Protein AF-0000000076747092 (afdb_homodimer)

Radius of gyration: 21.8 Å; Cα contacts (8 Å, |Δi|>4): 466; chains: 2; bounding box: 57×65×43 Å

Nearest PDB structures (foldseek):
  6o6n-assembly1_A  TM=6.616E-01  e=1.807E-05  Mycobacterium tuberculosis
  6yj2-assembly1_A  TM=6.297E-01  e=6.024E-05  Mycobacterium tuberculosis H37Rv
  5n1i-assembly1_B  TM=6.221E-01  e=1.830E-04  Mycobacterium tuberculosis H37Rv
  3ppb-assembly1_B  TM=6.333E-01  e=2.307E-04  Shewanella loihica PV-4
  4mo7-assembly1_A-2  TM=6.944E-01  e=1.404E-03  Pseudomonas fluorescens A506

InterPro domains:
  IPR001647 DNA-binding HTH domain, TetR-type [PF00440] (8-53)
  IPR001647 DNA-binding HTH domain, TetR-type [PR00455] (8-21)
  IPR001647 DNA-binding HTH domain, TetR-type [PR00455] (29-52)
  IPR001647 DNA-binding HTH domain, TetR-type [PS50977] (2-62)
  IPR009057 Homedomain-like superfamily [SSF46689] (3-74)
  IPR036271 Tetracyclin repressor-like, C-terminal domain superfamily [SSF48498] (82-170)

pLDDT: mean 95.03, std 7.33, range [47.81, 98.88]

Organism: NCBI:txid190893

Foldseek 3Di:
DDPLLVLLLVLQLVCCLVPNLVVDDPVNSCVRSVDDPVVNCVNPVDSVRSLVSNLVLLLVLVLVQLLVLQPPQDAALSLLLSNLVSVLCQQVQNSPSNGHQQFDSLVRNLVVPPDCPDPSNVSSVVSLVSVLVSSVVSHDPQQPCLSVLSSVLSNVLRVCVSVPDDSVVSSVVSSVVSVVSVVVSVVVVVD/DDPLLVLLLVLQLVCCLVPNLVVDDPVNSCVRSVDDPVVNCVNPVDSVRSLVSNLVLLLVLVLVQLLVLQPPQDAALSLLLSNLVSVLCQQVQNSPSNGHQQFDSLVRNLVVPPDCPDPSNVSSVVSLVSVLVSSVVSHDPQQPCLSVLSSVLSNVLRVCVSVPDDSVVSSVVSSVVSVVSVVVSVVVVVD

Solvent-accessible surface area (backbone atoms only — not comparable to full-atom values): 20401 Å² total; per-residue (Å²): 130,56,72,65,57,52,47,48,37,53,45,39,39,56,48,32,60,44,41,16,58,69,68,52,50,70,66,54,44,29,66,75,55,69,50,54,68,68,57,52,49,71,75,28,90,40,70,66,53,47,50,50,48,29,50,51,52,53,45,52,46,48,52,55,50,50,52,59,57,50,58,85,54,84,42,50,72,50,34,50,47,34,52,38,50,46,48,41,32,31,65,71,49,65,31,72,88,70,45,73,61,74,51,59,65,48,60,34,51,36,40,46,46,63,47,73,81,37,72,63,30,44,49,37,32,46,48,55,51,49,53,49,51,57,52,47,72,56,43,66,87,78,44,84,62,48,63,60,49,49,49,28,36,51,47,3,42,50,53,44,37,60,53,68,44,55,50,68,62,45,38,51,44,50,46,54,44,51,50,30,42,50,53,55,46,52,52,57,70,75,96,129,58,72,64,57,51,47,47,38,55,45,40,39,56,47,31,61,46,41,17,58,68,65,52,50,72,66,54,44,29,65,74,56,69,51,56,68,67,57,50,51,70,75,28,89,41,70,66,52,47,51,50,50,28,50,50,53,52,45,52,44,50,53,54,52,50,52,59,56,50,58,84,54,85,43,50,69,51,34,50,49,34,52,38,50,46,48,43,32,31,66,71,51,66,30,71,88,70,44,72,62,74,51,60,64,48,63,33,51,37,40,45,44,63,48,73,82,37,71,64,28,44,49,37,33,47,47,55,52,51,53,47,51,56,53,48,73,57,41,68,88,80,44,83,61,47,62,61,50,49,50,29,35,51,48,3,42,50,52,44,36,61,53,68,44,55,50,69,61,45,39,50,44,49,44,54,46,51,50,29,44,51,53,53,46,52,51,58,69,74,97

Secondary structure (DSSP, 8-state):
--HHHHHHHHHHHHHHHHH-TTT--HHHHHHHHT--HHHHHHH-SSHHHHHHHHHHHHHHHHHHHHHHHHTT--SHHHHHHHHHHHHHHHHTT--GGG-S--S-HHHHHHHH---TTSHHHHHHHHHHHHHHHHHHHTS-SSSTTHHHHHHHHHHHHHHHHHTT--HHHHHHHHHHHHHHHHHHHHHHHH-/--HHHHHHHHHHHHHHHHH-TTT--HHHHHHHHT--HHHHHHH-SSHHHHHHHHHHHHHHHHHHHHHHHHTT--SHHHHHHHHHHHHHHHHTT--GGG-S--S-HHHHHHHH---TTSHHHHHHHHHHHHHHHHHHHTS-SSSTTHHHHHHHHHHHHHHHHHTT--HHHHHHHHHHHHHHHHHHHHHHHH-

Sequence (382 aa):
MSQKRQHLIDTALALFYRHGIHAIGINEVIASSGVAKRTLYTHFDSKEALVLATLAQRHEAFIDWLRQCLSGSTNDTETVERVFDALHRWFTGGAAPLGPFRGCFFIHTAGEFGDPNSAIAQYCQYHKQAVRALIGESLSETHPGLLEALSVLMEGAVVSVSMGESSEQVTQRCVTTLQAVIAATTDQATSMSQKRQHLIDTALALFYRHGIHAIGINEVIASSGVAKRTLYTHFDSKEALVLATLAQRHEAFIDWLRQCLSGSTNDTETVERVFDALHRWFTGGAAPLGPFRGCFFIHTAGEFGDPNSAIAQYCQYHKQAVRALIGESLSETHPGLLEALSVLMEGAVVSVSMGESSEQVTQRCVTTLQAVIAATTDQATS

Structure (mmCIF, N/CA/C/O backbone):
data_AF-0000000076747092-model_v1
#
loop_
_entity.id
_entity.type
_entity.pdbx_description
1 polymer 'Transcriptional regulator'
#
loop_
_atom_site.group_PDB
_atom_site.id
_atom_site.type_symbol
_atom_site.label_atom_id
_atom_site.label_alt_id
_atom_site.label_comp_id
_atom_site.label_asym_id
_atom_site.label_entity_id
_atom_site.label_seq_id
_atom_site.pdbx_PDB_ins_code
_atom_site.Cartn_x
_atom_site.Cartn_y
_atom_site.Cartn_z
_atom_site.occupancy
_atom_site.B_iso_or_equiv
_atom_site.auth_seq_id
_atom_site.auth_comp_id
_atom_site.auth_asym_id
_atom_site.auth_atom_id
_atom_site.pdbx_PDB_model_num
ATOM 1 N N . MET A 1 1 ? -29.031 -12.328 -7.316 1 66.44 1 MET A N 1
ATOM 2 C CA . MET A 1 1 ? -27.844 -13.172 -7.41 1 66.44 1 MET A CA 1
ATOM 3 C C . MET A 1 1 ? -28.109 -14.562 -6.84 1 66.44 1 MET A C 1
ATOM 5 O O . MET A 1 1 ? -28.812 -14.695 -5.836 1 66.44 1 MET A O 1
ATOM 9 N N . SER A 1 2 ? -27.797 -15.586 -7.598 1 85.38 2 SER A N 1
ATOM 10 C CA . SER A 1 2 ? -28.062 -16.922 -7.055 1 85.38 2 SER A CA 1
ATOM 11 C C . SER A 1 2 ? -27.234 -17.188 -5.805 1 85.38 2 SER A C 1
ATOM 13 O O . SER A 1 2 ? -26.203 -16.547 -5.594 1 85.38 2 SER A O 1
ATOM 15 N N . GLN A 1 3 ? -27.75 -17.938 -4.883 1 93.12 3 GLN A N 1
ATOM 16 C CA . GLN A 1 3 ? -27.094 -18.312 -3.637 1 93.12 3 GLN A CA 1
ATOM 17 C C . GLN A 1 3 ? -25.719 -18.922 -3.9 1 93.12 3 GLN A C 1
ATOM 19 O O . GLN A 1 3 ? -24.766 -18.672 -3.16 1 93.12 3 GLN A O 1
ATOM 24 N N . LYS A 1 4 ? -25.594 -19.641 -4.969 1 94.69 4 LYS A N 1
ATOM 25 C CA . LYS A 1 4 ? -24.328 -20.281 -5.328 1 94.69 4 LYS A CA 1
ATOM 26 C C . LYS A 1 4 ? -23.297 -19.25 -5.797 1 94.69 4 LYS A C 1
ATOM 28 O O . LYS A 1 4 ? -22.109 -19.359 -5.477 1 94.69 4 LYS A O 1
ATOM 33 N N . ARG A 1 5 ? -23.797 -18.344 -6.617 1 97 5 ARG A N 1
ATOM 34 C CA . ARG A 1 5 ? -22.922 -17.281 -7.09 1 97 5 ARG A CA 1
ATOM 35 C C . ARG A 1 5 ? -22.312 -16.516 -5.922 1 97 5 ARG A C 1
ATOM 37 O O . ARG A 1 5 ? -21.094 -16.281 -5.891 1 97 5 ARG A O 1
ATOM 44 N N . GLN A 1 6 ? -23.172 -16.172 -4.969 1 97.75 6 GLN A N 1
ATOM 45 C CA . GLN A 1 6 ? -22.703 -15.43 -3.803 1 97.75 6 GLN A CA 1
ATOM 46 C C . GLN A 1 6 ? -21.734 -16.25 -2.969 1 97.75 6 GLN A C 1
ATOM 48 O O . GLN A 1 6 ? -20.719 -15.734 -2.482 1 97.75 6 GLN A O 1
ATOM 53 N N . HIS A 1 7 ? -22 -17.484 -2.824 1 97.81 7 HIS A N 1
ATOM 54 C CA . HIS A 1 7 ? -21.125 -18.375 -2.062 1 97.81 7 HIS A CA 1
ATOM 55 C C . HIS A 1 7 ? -19.75 -18.484 -2.697 1 97.81 7 HIS A C 1
ATOM 57 O O . HIS A 1 7 ? -18.734 -18.484 -1.991 1 97.81 7 HIS A O 1
ATOM 63 N N . LEU A 1 8 ? -19.719 -18.531 -4.008 1 98 8 LEU A N 1
ATOM 64 C CA . LEU A 1 8 ? -18.453 -18.562 -4.738 1 98 8 LEU A CA 1
ATOM 65 C C . LEU A 1 8 ? -17.672 -17.281 -4.496 1 98 8 LEU A C 1
ATOM 67 O O . LEU A 1 8 ? -16.469 -17.328 -4.246 1 98 8 LEU A O 1
ATOM 71 N N . ILE A 1 9 ? -18.359 -16.188 -4.512 1 98.44 9 ILE A N 1
ATOM 72 C CA . ILE A 1 9 ? -17.703 -14.898 -4.312 1 98.44 9 ILE A CA 1
ATOM 73 C C . ILE A 1 9 ? -17.156 -14.812 -2.887 1 98.44 9 ILE A C 1
ATOM 75 O O . ILE A 1 9 ? -16.016 -14.406 -2.676 1 98.44 9 ILE A O 1
ATOM 79 N N . ASP A 1 10 ? -17.938 -15.266 -1.903 1 98.25 10 ASP A N 1
ATOM 80 C CA . ASP A 1 10 ? -17.531 -15.242 -0.504 1 98.25 10 ASP A CA 1
ATOM 81 C C . ASP A 1 10 ? -16.281 -16.094 -0.294 1 98.25 10 ASP A C 1
ATOM 83 O O . ASP A 1 10 ? -15.32 -15.656 0.356 1 98.25 10 ASP A O 1
ATOM 87 N N . THR A 1 11 ? -16.297 -17.25 -0.844 1 98.38 11 THR A N 1
ATOM 88 C CA . THR A 1 11 ? -15.195 -18.188 -0.7 1 98.38 11 THR A CA 1
ATOM 89 C C . THR A 1 11 ? -13.93 -17.656 -1.369 1 98.38 11 THR A C 1
ATOM 91 O O . THR A 1 11 ? -12.852 -17.672 -0.776 1 98.38 11 THR A O 1
ATOM 94 N N . ALA A 1 12 ? -14.125 -17.172 -2.582 1 98.5 12 ALA A N 1
ATOM 95 C CA . ALA A 1 12 ? -12.992 -16.641 -3.334 1 98.5 12 ALA A CA 1
ATOM 96 C C . ALA A 1 12 ? -12.367 -15.453 -2.613 1 98.5 12 ALA A C 1
ATOM 98 O O . ALA A 1 12 ? -11.141 -15.359 -2.5 1 98.5 12 ALA A O 1
ATOM 99 N N . LEU A 1 13 ? -13.211 -14.555 -2.129 1 98.25 13 LEU A N 1
ATOM 100 C CA . LEU A 1 13 ? -12.711 -13.367 -1.435 1 98.25 13 LEU A CA 1
ATOM 101 C C . LEU A 1 13 ? -11.891 -13.766 -0.211 1 98.25 13 LEU A C 1
ATOM 103 O O . LEU A 1 13 ? -10.797 -13.234 0.01 1 98.25 13 LEU A O 1
ATOM 107 N N . ALA A 1 14 ? -12.391 -14.703 0.532 1 97.25 14 ALA A N 1
ATOM 108 C CA . ALA A 1 14 ? -11.672 -15.156 1.719 1 97.25 14 ALA A CA 1
ATOM 109 C C . ALA A 1 14 ? -10.305 -15.734 1.346 1 97.25 14 ALA A C 1
ATOM 111 O O . ALA A 1 14 ? -9.297 -15.422 1.989 1 97.25 14 ALA A O 1
ATOM 112 N N . LEU A 1 15 ? -10.258 -16.516 0.286 1 96.94 15 LEU A N 1
ATOM 113 C CA . LEU A 1 15 ? -9.016 -17.141 -0.16 1 96.94 15 LEU A CA 1
ATOM 114 C C . LEU A 1 15 ? -8.055 -16.109 -0.736 1 96.94 15 LEU A C 1
ATOM 116 O O . LEU A 1 15 ? -6.883 -16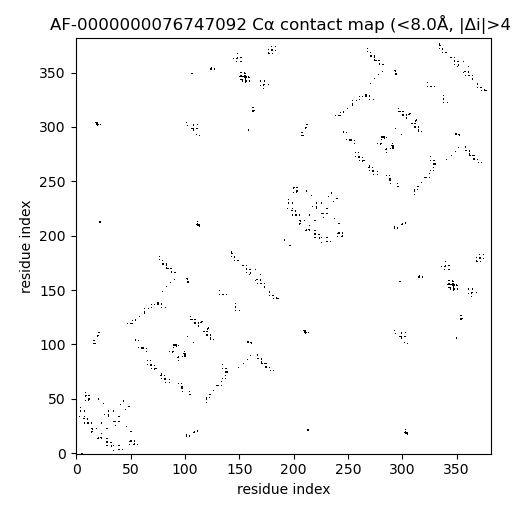.078 -0.358 1 96.94 15 LEU A O 1
ATOM 120 N N . PHE A 1 16 ? -8.586 -15.266 -1.649 1 96.88 16 PHE A N 1
ATOM 121 C CA . PHE A 1 16 ? -7.766 -14.25 -2.297 1 96.88 16 PHE A CA 1
ATOM 122 C C . PHE A 1 16 ? -7.195 -13.273 -1.27 1 96.88 16 PHE A C 1
ATOM 124 O O . PHE A 1 16 ? -6.031 -12.875 -1.363 1 96.88 16 PHE A O 1
ATOM 131 N N . TYR A 1 17 ? -7.984 -12.93 -0.298 1 95.56 17 TYR A N 1
ATOM 132 C CA . TYR A 1 17 ? -7.578 -11.953 0.711 1 95.56 17 TYR A CA 1
ATOM 133 C C . TYR A 1 17 ? -6.488 -12.531 1.612 1 95.56 17 TYR A C 1
ATOM 135 O O . TYR A 1 17 ? -5.574 -11.812 2.025 1 95.56 17 TYR A O 1
ATOM 143 N N . ARG A 1 18 ? -6.5 -13.766 1.836 1 93.38 18 ARG A N 1
ATOM 144 C CA . ARG A 1 18 ? -5.574 -14.406 2.762 1 93.38 18 ARG A CA 1
ATOM 145 C C . ARG A 1 18 ? -4.277 -14.797 2.057 1 93.38 18 ARG A C 1
ATOM 147 O O . ARG A 1 18 ? -3.189 -14.648 2.619 1 93.38 18 ARG A O 1
ATOM 154 N N . HIS A 1 19 ? -4.391 -15.188 0.746 1 92.88 19 HIS A N 1
ATOM 155 C CA . HIS A 1 19 ? -3.24 -15.859 0.15 1 92.88 19 HIS A CA 1
ATOM 156 C C . HIS A 1 19 ? -2.727 -15.094 -1.067 1 92.88 19 HIS A C 1
ATOM 158 O O . HIS A 1 19 ? -1.638 -15.383 -1.569 1 92.88 19 HIS A O 1
ATOM 164 N N . GLY A 1 20 ? -3.5 -14.094 -1.496 1 93.31 20 GLY A N 1
ATOM 165 C CA . GLY A 1 20 ? -3.193 -13.477 -2.777 1 93.31 20 GLY A CA 1
ATOM 166 C C . GLY A 1 20 ? -3.926 -14.125 -3.939 1 93.31 20 GLY A C 1
ATOM 167 O O . GLY A 1 20 ? -4.207 -15.32 -3.912 1 93.31 20 GLY A O 1
ATOM 168 N N . ILE A 1 21 ? -4.148 -13.438 -4.938 1 95.25 21 ILE A N 1
ATOM 169 C CA . ILE A 1 21 ? -4.992 -13.867 -6.047 1 95.25 21 ILE A CA 1
ATOM 170 C C . ILE A 1 21 ? -4.262 -14.914 -6.879 1 95.25 21 ILE A C 1
ATOM 172 O O . ILE A 1 21 ? -4.82 -15.969 -7.199 1 95.25 21 ILE A O 1
ATOM 176 N N . HIS A 1 22 ? -3.033 -14.688 -7.223 1 93.94 22 HIS A N 1
ATOM 177 C CA . HIS A 1 22 ? -2.307 -15.594 -8.102 1 93.94 22 HIS A CA 1
ATOM 178 C C . HIS A 1 22 ? -1.977 -16.906 -7.398 1 93.94 22 HIS A C 1
ATOM 180 O O . HIS A 1 22 ? -1.816 -17.938 -8.047 1 93.94 22 HIS A O 1
ATOM 186 N N . ALA A 1 23 ? -1.944 -16.891 -6.102 1 93.62 23 ALA A N 1
ATOM 187 C CA . ALA A 1 23 ? -1.626 -18.094 -5.336 1 93.62 23 ALA A CA 1
ATOM 188 C C . ALA A 1 23 ? -2.801 -19.062 -5.332 1 93.62 23 ALA A C 1
ATOM 190 O O . ALA A 1 23 ? -2.639 -20.25 -5 1 93.62 23 ALA A O 1
ATOM 191 N N . ILE A 1 24 ? -3.969 -18.562 -5.633 1 95.88 24 ILE A N 1
ATOM 192 C CA . ILE A 1 24 ? -5.184 -19.359 -5.555 1 95.88 24 ILE A CA 1
ATOM 193 C C . ILE A 1 24 ? -5.691 -19.672 -6.965 1 95.88 24 ILE A C 1
ATOM 195 O O . ILE A 1 24 ? -5.988 -18.75 -7.734 1 95.88 24 ILE A O 1
ATOM 199 N N . GLY A 1 25 ? -5.766 -20.938 -7.297 1 95.12 25 GLY A N 1
ATOM 200 C CA . GLY A 1 25 ? -6.363 -21.359 -8.555 1 95.12 25 GLY A CA 1
ATOM 201 C C . GLY A 1 25 ? -7.855 -21.594 -8.453 1 95.12 25 GLY A C 1
ATOM 202 O O . GLY A 1 25 ? -8.398 -21.719 -7.355 1 95.12 25 GLY A O 1
ATOM 203 N N . ILE A 1 26 ? -8.438 -21.703 -9.602 1 95.94 26 ILE A N 1
ATOM 204 C CA . ILE A 1 26 ? -9.875 -21.922 -9.656 1 95.94 26 ILE A CA 1
ATOM 205 C C . ILE A 1 26 ? -10.227 -23.234 -8.984 1 95.94 26 ILE A C 1
ATOM 207 O O . ILE A 1 26 ? -11.273 -23.359 -8.352 1 95.94 26 ILE A O 1
ATOM 211 N N . ASN A 1 27 ? -9.375 -24.234 -9.117 1 96.56 27 ASN A N 1
ATOM 212 C CA . ASN A 1 27 ? -9.617 -25.531 -8.508 1 96.56 27 ASN A CA 1
ATOM 213 C C . ASN A 1 27 ? -9.664 -25.438 -6.984 1 96.56 27 ASN A C 1
ATOM 215 O O . ASN A 1 27 ? -10.438 -26.156 -6.336 1 96.56 27 ASN A O 1
ATOM 219 N N . GLU A 1 28 ? -8.875 -24.625 -6.445 1 97.5 28 GLU A N 1
ATOM 220 C CA . GLU A 1 28 ? -8.891 -24.422 -5 1 97.5 28 GLU A CA 1
ATOM 221 C C . GLU A 1 28 ? -10.195 -23.766 -4.547 1 97.5 28 GLU A C 1
ATOM 223 O O . GLU A 1 28 ? -10.734 -24.094 -3.492 1 97.5 28 GLU A O 1
ATOM 228 N N . VAL A 1 29 ? -10.695 -22.812 -5.32 1 98.06 29 VAL A N 1
ATOM 229 C CA . VAL A 1 29 ? -11.977 -22.172 -5.016 1 98.06 29 VAL A CA 1
ATOM 230 C C . VAL A 1 29 ? -13.094 -23.203 -5.059 1 98.06 29 VAL A C 1
ATOM 232 O O . VAL A 1 29 ? -13.961 -23.234 -4.18 1 98.06 29 VAL A O 1
ATOM 235 N N . ILE A 1 30 ? -12.992 -24.047 -6.023 1 97.56 30 ILE A N 1
ATOM 236 C CA . ILE A 1 30 ? -13.984 -25.094 -6.199 1 97.56 30 ILE A CA 1
ATOM 237 C C . ILE A 1 30 ? -13.945 -26.047 -5 1 97.56 30 ILE A C 1
ATOM 239 O O . ILE A 1 30 ? -14.984 -26.312 -4.395 1 97.56 30 ILE A O 1
ATOM 243 N N . ALA A 1 31 ? -12.805 -26.438 -4.656 1 98.12 31 ALA A N 1
ATOM 244 C CA . ALA A 1 31 ? -12.625 -27.375 -3.545 1 98.12 31 ALA A CA 1
ATOM 245 C C . ALA A 1 31 ? -13.125 -26.766 -2.236 1 98.12 31 ALA A C 1
ATOM 247 O O . ALA A 1 31 ? -13.812 -27.438 -1.458 1 98.12 31 ALA A O 1
ATOM 248 N N . SER A 1 32 ? -12.859 -25.562 -2.023 1 98.06 32 SER A N 1
ATOM 249 C CA . SER A 1 32 ? -13.203 -24.891 -0.774 1 98.06 32 SER A CA 1
ATOM 250 C C . SER A 1 32 ? -14.695 -24.578 -0.708 1 98.06 32 SER A C 1
ATOM 252 O O . SER A 1 32 ? -15.289 -24.594 0.37 1 98.06 32 SER A O 1
ATOM 254 N N . SER A 1 33 ? -15.25 -24.25 -1.836 1 97.62 33 SER A N 1
ATOM 255 C CA . SER A 1 33 ? -16.656 -23.859 -1.87 1 97.62 33 SER A CA 1
ATOM 256 C C . SER A 1 33 ? -17.578 -25.078 -1.915 1 97.62 33 SER A C 1
ATOM 258 O O . SER A 1 33 ? -18.734 -25 -1.528 1 97.62 33 SER A O 1
ATOM 260 N N . GLY A 1 34 ? -17.047 -26.125 -2.52 1 97.44 34 GLY A N 1
ATOM 261 C CA . GLY A 1 34 ? -17.875 -27.297 -2.732 1 97.44 34 GLY A CA 1
ATOM 262 C C . GLY A 1 34 ? -18.812 -27.172 -3.918 1 97.44 34 GLY A C 1
ATOM 263 O O . GLY A 1 34 ? -19.688 -28.016 -4.125 1 97.44 34 GLY A O 1
ATOM 264 N N . VAL A 1 35 ? -18.719 -26.125 -4.633 1 96.25 35 VAL A N 1
ATOM 265 C CA . VAL A 1 35 ? -19.547 -25.875 -5.809 1 96.25 35 VAL A CA 1
ATOM 266 C C . VAL A 1 35 ? -18.922 -26.562 -7.023 1 96.25 35 VAL A C 1
ATOM 268 O O . VAL A 1 35 ? -17.703 -26.531 -7.211 1 96.25 35 VAL A O 1
ATOM 271 N N . ALA A 1 36 ? -19.766 -27.125 -7.848 1 96.06 36 ALA A N 1
ATOM 272 C CA . ALA A 1 36 ? -19.281 -27.844 -9.031 1 96.06 36 ALA A CA 1
ATOM 273 C C . ALA A 1 36 ? -18.594 -26.891 -10.008 1 96.06 36 ALA A C 1
ATOM 275 O O . ALA A 1 36 ? -19.016 -25.734 -10.148 1 96.06 36 ALA A O 1
ATOM 276 N N . LYS A 1 37 ? -17.578 -27.438 -10.703 1 95.75 37 LYS A N 1
ATOM 277 C CA . LYS A 1 37 ? -16.812 -26.672 -11.672 1 95.75 37 LYS A CA 1
ATOM 278 C C . LYS A 1 37 ? -17.719 -26.062 -12.742 1 95.75 37 LYS A C 1
ATOM 280 O O . LYS A 1 37 ? -17.594 -24.891 -13.086 1 95.75 37 LYS A O 1
ATOM 285 N N . ARG A 1 38 ? -18.641 -26.812 -13.203 1 95.62 38 ARG A N 1
ATOM 286 C CA . ARG A 1 38 ? -19.578 -26.359 -14.227 1 95.62 38 ARG A CA 1
ATOM 287 C C . ARG A 1 38 ? -20.375 -25.156 -13.734 1 95.62 38 ARG A C 1
ATOM 289 O O . ARG A 1 38 ? -20.594 -24.188 -14.484 1 95.62 38 ARG A O 1
ATOM 296 N N . THR A 1 39 ? -20.766 -25.266 -12.547 1 95.69 39 THR A N 1
ATOM 297 C CA . THR A 1 39 ? -21.547 -24.188 -11.945 1 95.69 39 THR A CA 1
ATOM 298 C C . THR A 1 39 ? -20.719 -22.906 -11.852 1 95.69 39 THR A C 1
ATOM 300 O O . THR A 1 39 ? -21.219 -21.828 -12.141 1 95.69 39 THR A O 1
ATOM 303 N N . LEU A 1 40 ? -19.438 -23 -11.414 1 96.69 40 LEU A N 1
ATOM 304 C CA . LEU A 1 40 ? -18.562 -21.828 -11.359 1 96.69 40 LEU A CA 1
ATOM 305 C C . LEU A 1 40 ? -18.484 -21.141 -12.719 1 96.69 40 LEU A C 1
ATOM 307 O O . LEU A 1 40 ? -18.656 -19.922 -12.82 1 96.69 40 LEU A O 1
ATOM 311 N N . TYR A 1 41 ? -18.422 -21.938 -13.773 1 96.12 41 TYR A N 1
ATOM 312 C CA . TYR A 1 41 ? -18.203 -21.375 -15.094 1 96.12 41 TYR A CA 1
ATOM 313 C C . TYR A 1 41 ? -19.516 -20.922 -15.719 1 96.12 41 TYR A C 1
ATOM 315 O O . TYR A 1 41 ? -19.531 -20.219 -16.734 1 96.12 41 TYR A O 1
ATOM 323 N N . THR A 1 42 ? -20.594 -21.391 -15.133 1 96.62 42 THR A N 1
ATOM 324 C CA . THR A 1 42 ? -21.891 -20.812 -15.5 1 96.62 42 THR A CA 1
ATOM 325 C C . THR A 1 42 ? -21.984 -19.359 -15.031 1 96.62 42 THR A C 1
ATOM 327 O O . THR A 1 42 ? -22.594 -18.531 -15.703 1 96.62 42 THR A O 1
ATOM 330 N N . HIS A 1 43 ? -21.375 -19.109 -13.922 1 96.81 43 HIS A N 1
ATOM 331 C CA . HIS A 1 43 ? -21.5 -17.797 -13.312 1 96.81 43 HIS A CA 1
ATOM 332 C C . HIS A 1 43 ? -20.344 -16.891 -13.711 1 96.81 43 HIS A C 1
ATOM 334 O O . HIS A 1 43 ? -20.516 -15.664 -13.789 1 96.81 43 HIS A O 1
ATOM 340 N N . PHE A 1 44 ? -19.141 -17.516 -13.93 1 97.81 44 PHE A N 1
ATOM 341 C CA . PHE A 1 44 ? -17.953 -16.719 -14.219 1 97.81 44 PHE A CA 1
ATOM 342 C C . PHE A 1 44 ? -17.172 -17.328 -15.383 1 97.81 44 PHE A C 1
ATOM 344 O O . PHE A 1 44 ? -16.688 -18.453 -15.289 1 97.81 44 PHE A O 1
ATOM 351 N N . ASP A 1 45 ? -16.875 -16.453 -16.328 1 95.88 45 ASP A N 1
ATOM 352 C CA . ASP A 1 45 ? -16.25 -16.922 -17.562 1 95.88 45 ASP A CA 1
ATOM 353 C C . ASP A 1 45 ? -14.75 -17.109 -17.391 1 95.88 45 ASP A C 1
ATOM 355 O O . ASP A 1 45 ? -14.094 -17.766 -18.203 1 95.88 45 ASP A O 1
ATOM 359 N N . SER A 1 46 ? -14.289 -16.531 -16.359 1 96.06 46 SER A N 1
ATOM 360 C CA . SER A 1 46 ? -12.852 -16.562 -16.125 1 96.06 46 SER A CA 1
ATOM 361 C C . SER A 1 46 ? -12.531 -16.266 -14.664 1 96.06 46 SER A C 1
ATOM 363 O O . SER A 1 46 ? -13.391 -15.812 -13.914 1 96.06 46 SER A O 1
ATOM 365 N N . LYS A 1 47 ? -11.375 -16.578 -14.273 1 96 47 LYS A N 1
ATOM 366 C CA . LYS A 1 47 ? -10.914 -16.203 -12.938 1 96 47 LYS A CA 1
ATOM 367 C C . LYS A 1 47 ? -10.977 -14.695 -12.742 1 96 47 LYS A C 1
ATOM 369 O O . LYS A 1 47 ? -11.297 -14.219 -11.648 1 96 47 LYS A O 1
ATOM 374 N N . GLU A 1 48 ? -10.633 -13.945 -13.797 1 96.38 48 GLU A N 1
ATOM 375 C CA . GLU A 1 48 ? -10.664 -12.492 -13.734 1 96.38 48 GLU A CA 1
ATOM 376 C C . GLU A 1 48 ? -12.062 -11.977 -13.414 1 96.38 48 GLU A C 1
ATOM 378 O O . GLU A 1 48 ? -12.219 -11.039 -12.625 1 96.38 48 GLU A O 1
ATOM 383 N N . ALA A 1 49 ? -13 -12.602 -13.984 1 97.94 49 ALA A N 1
ATOM 384 C CA . ALA A 1 49 ? -14.383 -12.219 -13.703 1 97.94 49 ALA A CA 1
ATOM 385 C C . ALA A 1 49 ? -14.719 -12.445 -12.234 1 97.94 49 ALA A C 1
ATOM 387 O O . ALA A 1 49 ? -15.43 -11.641 -11.617 1 97.94 49 ALA A O 1
ATOM 388 N N . LEU A 1 50 ? -14.266 -13.555 -11.727 1 98.31 50 LEU A N 1
ATOM 389 C CA . LEU A 1 50 ? -14.477 -13.859 -10.312 1 98.31 50 LEU A CA 1
ATOM 390 C C . LEU A 1 50 ? -13.75 -12.852 -9.43 1 98.31 50 LEU A C 1
ATOM 392 O O . LEU A 1 50 ? -14.305 -12.367 -8.445 1 98.31 50 LEU A O 1
ATOM 396 N N . VAL A 1 51 ? -12.547 -12.477 -9.789 1 98.38 51 VAL A N 1
ATOM 397 C CA . VAL A 1 51 ? -11.766 -11.484 -9.055 1 98.38 51 VAL A CA 1
ATOM 398 C C . VAL A 1 51 ? -12.508 -10.148 -9.039 1 98.38 51 VAL A C 1
ATOM 400 O O . VAL A 1 51 ? -12.648 -9.531 -7.98 1 98.38 51 VAL A O 1
ATOM 403 N N . LEU A 1 52 ? -13.016 -9.75 -10.164 1 98.62 52 LEU A N 1
ATOM 404 C CA . LEU A 1 52 ? -13.75 -8.492 -10.242 1 98.62 52 LEU A CA 1
ATOM 405 C C . LEU A 1 52 ? -14.984 -8.516 -9.344 1 98.62 52 LEU A C 1
ATOM 407 O O . LEU A 1 52 ? -15.312 -7.516 -8.703 1 98.62 52 LEU A O 1
ATOM 411 N N . ALA A 1 53 ? -15.578 -9.641 -9.258 1 98.62 53 ALA A N 1
ATOM 412 C CA . ALA A 1 53 ? -16.75 -9.773 -8.391 1 98.62 53 ALA A CA 1
ATOM 413 C C . ALA A 1 53 ? -16.359 -9.656 -6.922 1 98.62 53 ALA A C 1
ATOM 415 O O . ALA A 1 53 ? -17.109 -9.07 -6.125 1 98.62 53 ALA A O 1
ATOM 416 N N . THR A 1 54 ? -15.258 -10.242 -6.547 1 98.69 54 THR A N 1
ATOM 417 C CA . THR A 1 54 ? -14.789 -10.117 -5.172 1 98.69 54 THR A CA 1
ATOM 418 C C . THR A 1 54 ? -14.43 -8.664 -4.852 1 98.69 54 THR A C 1
ATOM 420 O O . THR A 1 54 ? -14.703 -8.18 -3.754 1 98.69 54 THR A O 1
ATOM 423 N N . LEU A 1 55 ? -13.836 -7.949 -5.797 1 98.75 55 LEU A N 1
ATOM 424 C CA . LEU A 1 55 ? -13.523 -6.535 -5.621 1 98.75 55 LEU A CA 1
ATOM 425 C C . LEU A 1 55 ? -14.789 -5.715 -5.422 1 98.75 55 LEU A C 1
ATOM 427 O O . LEU A 1 55 ? -14.852 -4.859 -4.535 1 98.75 55 LEU A O 1
ATOM 431 N N . ALA A 1 56 ? -15.734 -6.027 -6.227 1 98.81 56 ALA A N 1
ATOM 432 C CA . ALA A 1 56 ? -17 -5.305 -6.133 1 98.81 56 ALA A CA 1
ATOM 433 C C . ALA A 1 56 ? -17.656 -5.512 -4.77 1 98.81 56 ALA A C 1
ATOM 435 O O . ALA A 1 56 ? -18.141 -4.559 -4.152 1 98.81 56 ALA A O 1
ATOM 436 N N . GLN A 1 57 ? -17.656 -6.727 -4.336 1 98.62 57 GLN A N 1
ATOM 437 C CA . GLN A 1 57 ? -18.234 -7.027 -3.029 1 98.62 57 GLN A CA 1
ATOM 438 C C . GLN A 1 57 ? -17.484 -6.297 -1.918 1 98.62 57 GLN A C 1
ATOM 440 O O . GLN A 1 57 ? -18.094 -5.703 -1.03 1 98.62 57 GLN A O 1
ATOM 445 N N . ARG A 1 58 ? -16.188 -6.379 -1.953 1 98.69 58 ARG A N 1
ATOM 446 C CA . ARG A 1 58 ? -15.359 -5.727 -0.943 1 98.69 58 ARG A CA 1
ATOM 447 C C . ARG A 1 58 ? -15.547 -4.215 -0.976 1 98.69 58 ARG A C 1
ATOM 449 O O . ARG A 1 58 ? -15.609 -3.566 0.072 1 98.69 58 ARG A O 1
ATOM 456 N N . HIS A 1 59 ? -15.641 -3.654 -2.164 1 98.75 59 HIS A N 1
ATOM 457 C CA . HIS A 1 59 ? -15.883 -2.229 -2.352 1 98.75 59 HIS A CA 1
ATOM 458 C C . HIS A 1 59 ? -17.188 -1.804 -1.681 1 98.75 59 HIS A C 1
ATOM 460 O O . HIS A 1 59 ? -17.203 -0.854 -0.895 1 98.75 59 HIS A O 1
ATOM 466 N N . GLU A 1 60 ? -18.188 -2.512 -1.989 1 98.69 60 GLU A N 1
ATOM 467 C CA . GLU A 1 60 ? -19.5 -2.162 -1.456 1 98.69 60 GLU A CA 1
ATOM 468 C C . GLU A 1 60 ? -19.531 -2.246 0.067 1 98.69 60 GLU A C 1
ATOM 470 O O . GLU A 1 60 ? -20.062 -1.362 0.737 1 98.69 60 GLU A O 1
ATOM 475 N N . ALA A 1 61 ? -18.969 -3.289 0.588 1 98.56 61 ALA A N 1
ATOM 476 C CA . ALA A 1 61 ? -18.906 -3.463 2.037 1 98.56 61 ALA A CA 1
ATOM 477 C C . ALA A 1 61 ? -18.141 -2.318 2.695 1 98.56 61 ALA A C 1
ATOM 479 O O . ALA A 1 61 ? -18.578 -1.778 3.715 1 98.56 61 ALA A O 1
ATOM 480 N N . PHE A 1 62 ? -17.031 -1.96 2.146 1 98.75 62 PHE A N 1
ATOM 481 C CA . PHE A 1 62 ? -16.188 -0.918 2.719 1 98.75 62 PHE A CA 1
ATOM 482 C C . PHE A 1 62 ? -16.891 0.435 2.662 1 98.75 62 PHE A C 1
ATOM 484 O O . PHE A 1 62 ? -16.906 1.168 3.654 1 98.75 62 PHE A O 1
ATOM 491 N N . ILE A 1 63 ? -17.453 0.793 1.495 1 98.75 63 ILE A N 1
ATOM 492 C CA . ILE A 1 63 ? -18.109 2.082 1.292 1 98.75 63 ILE A CA 1
ATOM 493 C C . ILE A 1 63 ? -19.297 2.217 2.242 1 98.75 63 ILE A C 1
ATOM 495 O O . ILE A 1 63 ? -19.453 3.24 2.91 1 98.75 63 ILE A O 1
ATOM 499 N N . ASP A 1 64 ? -20.062 1.176 2.346 1 98.62 64 ASP A N 1
ATOM 500 C CA . ASP A 1 64 ? -21.219 1.211 3.227 1 98.62 64 ASP A CA 1
ATOM 501 C C . ASP A 1 64 ? -20.797 1.358 4.688 1 98.62 64 ASP A C 1
ATOM 503 O O . ASP A 1 64 ? -21.391 2.148 5.43 1 98.62 64 ASP A O 1
ATOM 507 N N . TRP A 1 65 ? -19.828 0.627 5.039 1 98.62 65 TRP A N 1
ATOM 508 C CA . TRP A 1 65 ? -19.297 0.667 6.402 1 98.62 65 TRP A CA 1
ATOM 509 C C . TRP A 1 65 ? -18.766 2.051 6.738 1 98.62 65 TRP A C 1
ATOM 511 O O . TRP A 1 65 ? -19.109 2.627 7.77 1 98.62 65 TRP A O 1
ATOM 521 N N . LEU A 1 66 ? -17.969 2.631 5.871 1 98.62 66 LEU A N 1
ATOM 522 C CA . LEU A 1 66 ? -17.375 3.939 6.109 1 98.62 66 LEU A CA 1
ATOM 523 C C . LEU A 1 66 ? -18.438 5.027 6.145 1 98.62 66 LEU A C 1
ATOM 525 O O . LEU A 1 66 ? -18.359 5.945 6.965 1 98.62 66 LEU A O 1
ATOM 529 N N . ARG A 1 67 ? -19.375 4.906 5.227 1 98.25 67 ARG A N 1
ATOM 530 C CA . ARG A 1 67 ? -20.469 5.859 5.207 1 98.25 67 ARG A CA 1
ATOM 531 C C . ARG A 1 67 ? -21.188 5.898 6.559 1 98.25 67 ARG A C 1
ATOM 533 O O . ARG A 1 67 ? -21.484 6.977 7.07 1 98.25 67 ARG A O 1
ATOM 540 N N . GLN A 1 68 ? -21.422 4.766 7.133 1 98.19 68 GLN A N 1
ATOM 541 C CA . GLN A 1 68 ? -22.047 4.684 8.438 1 98.19 68 GLN A CA 1
ATOM 542 C C . GLN A 1 68 ? -21.172 5.301 9.523 1 98.19 68 GLN A C 1
ATOM 544 O O . GLN A 1 68 ? -21.672 6.012 10.398 1 98.19 68 GLN A O 1
ATOM 549 N N . CYS A 1 69 ? -19.906 5.02 9.5 1 98.19 69 CYS A N 1
ATOM 550 C CA . CYS A 1 69 ? -18.953 5.539 10.484 1 98.19 69 CYS A CA 1
ATOM 551 C C . CYS A 1 69 ? -18.906 7.062 10.445 1 98.19 69 CYS A C 1
ATOM 553 O O 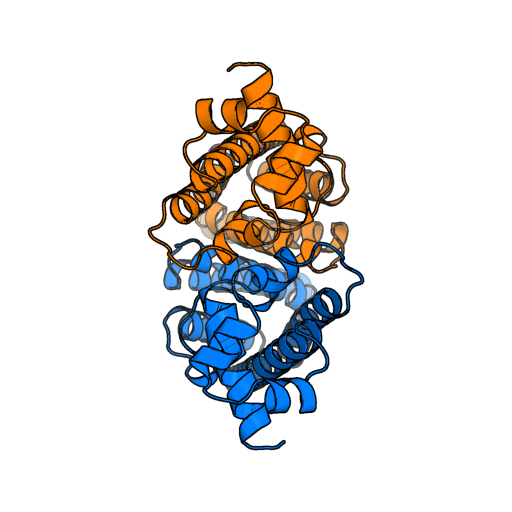. CYS A 1 69 ? -18.656 7.707 11.469 1 98.19 69 CYS A O 1
ATOM 555 N N . LEU A 1 70 ? -19.172 7.664 9.281 1 97.88 70 LEU A N 1
ATOM 556 C CA . LEU A 1 70 ? -19.016 9.102 9.094 1 97.88 70 LEU A CA 1
ATOM 557 C C . LEU A 1 70 ? -20.344 9.828 9.305 1 97.88 70 LEU A C 1
ATOM 559 O O . LEU A 1 70 ? -20.375 11.055 9.398 1 97.88 70 LEU A O 1
ATOM 563 N N . SER A 1 71 ? -21.375 9.023 9.391 1 96.5 71 SER A N 1
ATOM 564 C CA . SER A 1 71 ? -22.703 9.594 9.531 1 96.5 71 SER A CA 1
ATOM 565 C C . SER A 1 71 ? -22.797 10.461 10.789 1 96.5 71 SER A C 1
ATOM 567 O O . SER A 1 71 ? -22.328 10.07 11.859 1 96.5 71 SER A O 1
ATOM 569 N N . GLY A 1 72 ? -23.312 11.68 10.664 1 93.06 72 GLY A N 1
ATOM 570 C CA . GLY A 1 72 ? -23.562 12.555 11.805 1 93.06 72 GLY A CA 1
ATOM 571 C C . GLY A 1 72 ? -22.438 13.531 12.07 1 93.06 72 GLY A C 1
ATOM 572 O O . GLY A 1 72 ? -22.5 14.328 13 1 93.06 72 GLY A O 1
ATOM 573 N N . SER A 1 73 ? -21.344 13.414 11.32 1 94.12 73 SER A N 1
ATOM 574 C CA . SER A 1 73 ? -20.266 14.398 11.492 1 94.12 73 SER A CA 1
ATOM 575 C C . SER A 1 73 ? -20.766 15.812 11.211 1 94.12 73 SER A C 1
ATOM 577 O O . SER A 1 73 ? -21.5 16.031 10.242 1 94.12 73 SER A O 1
ATOM 579 N N . THR A 1 74 ? -20.328 16.812 12.016 1 93.56 74 THR A N 1
ATOM 580 C CA . THR A 1 74 ? -20.922 18.141 11.914 1 93.56 74 THR A CA 1
ATOM 581 C C . THR A 1 74 ? -19.875 19.172 11.492 1 93.56 74 THR A C 1
ATOM 583 O O . THR A 1 74 ? -20.234 20.297 11.117 1 93.56 74 THR A O 1
ATOM 586 N N . ASN A 1 75 ? -18.656 18.828 11.617 1 95.12 75 ASN A N 1
ATOM 587 C CA . ASN A 1 75 ? -17.578 19.719 11.188 1 95.12 75 ASN A CA 1
ATOM 588 C C . ASN A 1 75 ? -16.344 18.953 10.734 1 95.12 75 ASN A C 1
ATOM 590 O O . ASN A 1 75 ? -16.281 17.734 10.906 1 95.12 75 ASN A O 1
ATOM 594 N N . ASP A 1 76 ? -15.391 19.594 10.266 1 96.94 76 ASP A N 1
ATOM 595 C CA . ASP A 1 76 ? -14.227 18.984 9.648 1 96.94 76 ASP A CA 1
ATOM 596 C C . ASP A 1 76 ? -13.398 18.219 10.688 1 96.94 76 ASP A C 1
ATOM 598 O O . ASP A 1 76 ? -12.914 17.125 10.414 1 96.94 76 ASP A O 1
ATOM 602 N N . THR A 1 77 ? -13.195 18.828 11.852 1 96.5 77 THR A N 1
ATOM 603 C CA . THR A 1 77 ? -12.422 18.188 12.906 1 96.5 77 THR A CA 1
ATOM 604 C C . THR A 1 77 ? -13.055 16.859 13.305 1 96.5 77 THR A C 1
ATOM 606 O O . THR A 1 77 ? -12.352 15.852 13.438 1 96.5 77 THR A O 1
ATOM 609 N N . GLU A 1 78 ? -14.297 16.844 13.414 1 97.25 78 GLU A N 1
ATOM 610 C CA . GLU A 1 78 ? -15.023 15.625 13.766 1 97.25 78 GLU A CA 1
ATOM 611 C C . GLU A 1 78 ? -14.922 14.586 12.648 1 97.25 78 GLU A C 1
ATOM 613 O O . GLU A 1 78 ? -14.789 13.391 12.914 1 97.25 78 GLU A O 1
ATOM 618 N N . THR A 1 79 ? -15.047 15.008 11.438 1 98.06 79 THR A N 1
ATOM 619 C CA . THR A 1 79 ? -14.914 14.102 10.305 1 98.06 79 THR A CA 1
ATOM 620 C C . THR A 1 79 ? -13.555 13.422 10.312 1 98.06 79 THR A C 1
ATOM 622 O O . THR A 1 79 ? -13.461 12.203 10.156 1 98.06 79 THR A O 1
ATOM 625 N N . VAL A 1 80 ? -12.5 14.188 10.531 1 98.5 80 VAL A N 1
ATOM 626 C CA . VAL A 1 80 ? -11.148 13.656 10.602 1 98.5 80 VAL A CA 1
ATOM 627 C C . VAL A 1 80 ? -11.062 12.602 11.703 1 98.5 80 VAL A C 1
ATOM 629 O O . VAL A 1 80 ? -10.57 11.492 11.477 1 98.5 80 VAL A O 1
ATOM 632 N N . GLU A 1 81 ? -11.562 12.922 12.844 1 98.5 81 GLU A N 1
ATOM 633 C CA . GLU A 1 81 ? -11.531 12 13.969 1 98.5 81 GLU A CA 1
ATOM 634 C C . GLU A 1 81 ? -12.305 10.727 13.664 1 98.5 81 GLU A C 1
ATOM 636 O O . GLU A 1 81 ? -11.844 9.625 13.969 1 98.5 81 GLU A O 1
ATOM 641 N N . ARG A 1 82 ? -13.438 10.859 13.062 1 98.5 82 ARG A N 1
ATOM 642 C CA . ARG A 1 82 ? -14.289 9.711 12.766 1 98.5 82 ARG A CA 1
ATOM 643 C C . ARG A 1 82 ? -13.633 8.805 11.727 1 98.5 82 ARG A C 1
ATOM 645 O O . ARG A 1 82 ? -13.75 7.578 11.812 1 98.5 82 ARG A O 1
ATOM 652 N N . VAL A 1 83 ? -12.977 9.375 10.742 1 98.81 83 VAL A N 1
ATOM 653 C CA . VAL A 1 83 ? -12.281 8.578 9.734 1 98.81 83 VAL A CA 1
ATOM 654 C C . VAL A 1 83 ? -11.227 7.699 10.406 1 98.81 83 VAL A C 1
ATOM 656 O O . VAL A 1 83 ? -11.195 6.484 10.195 1 98.81 83 VAL A O 1
ATOM 659 N N . PHE A 1 84 ? -10.414 8.25 11.25 1 98.81 84 PHE A N 1
ATOM 660 C CA . PHE A 1 84 ? -9.289 7.5 11.797 1 98.81 84 PHE A CA 1
ATOM 661 C C . PHE A 1 84 ? -9.734 6.621 12.961 1 98.81 84 PHE A C 1
ATOM 663 O O . PHE A 1 84 ? -9.117 5.594 13.242 1 98.81 84 PHE A O 1
ATOM 670 N N . ASP A 1 85 ? -10.82 7.012 13.625 1 98.62 85 ASP A N 1
ATOM 671 C CA . ASP A 1 85 ? -11.445 6.082 14.555 1 98.62 85 ASP A CA 1
ATOM 672 C C . ASP A 1 85 ? -11.969 4.844 13.82 1 98.62 85 ASP A C 1
ATOM 674 O O . ASP A 1 85 ? -11.805 3.721 14.305 1 98.62 85 ASP A O 1
ATOM 678 N N . ALA A 1 86 ? -12.617 5.059 12.727 1 98.62 86 ALA A N 1
ATOM 679 C CA . ALA A 1 86 ? -13.102 3.951 11.906 1 98.62 86 ALA A CA 1
ATOM 680 C C . ALA A 1 86 ? -11.945 3.057 11.469 1 98.62 86 ALA A C 1
ATOM 682 O O . ALA A 1 86 ? -12.023 1.83 11.586 1 98.62 86 ALA A O 1
ATOM 683 N N . LEU A 1 87 ? -10.852 3.641 11.023 1 98.75 87 LEU A N 1
ATOM 684 C CA . LEU A 1 87 ? -9.688 2.871 10.609 1 98.75 87 LEU A CA 1
ATOM 685 C C . LEU A 1 87 ? -9.109 2.074 11.773 1 98.75 87 LEU A C 1
ATOM 687 O O . LEU A 1 87 ? -8.766 0.901 11.617 1 98.75 87 LEU A O 1
ATOM 691 N N . HIS A 1 88 ? -9.039 2.74 12.922 1 98.75 88 HIS A N 1
ATOM 692 C CA . HIS A 1 88 ? -8.555 2.037 14.102 1 98.75 88 HIS A CA 1
ATOM 693 C C . HIS A 1 88 ? -9.406 0.809 14.406 1 98.75 88 HIS A C 1
ATOM 695 O O . HIS A 1 88 ? -8.875 -0.266 14.688 1 98.75 88 HIS A O 1
ATOM 701 N N . ARG A 1 89 ? -10.719 0.977 14.336 1 98.38 89 ARG A N 1
ATOM 702 C CA . ARG A 1 89 ? -11.633 -0.143 14.547 1 98.38 89 ARG A CA 1
ATOM 703 C C . ARG A 1 89 ? -11.391 -1.244 13.523 1 98.38 89 ARG A C 1
ATOM 705 O O . ARG A 1 89 ? -11.352 -2.426 13.867 1 98.38 89 ARG A O 1
ATOM 712 N N . TRP A 1 90 ? -11.234 -0.886 12.305 1 98.5 90 TRP A N 1
ATOM 713 C CA . TRP A 1 90 ? -10.945 -1.852 11.25 1 98.5 90 TRP A CA 1
ATOM 714 C C . TRP A 1 90 ? -9.633 -2.578 11.516 1 98.5 90 TRP A C 1
ATOM 716 O O . TRP A 1 90 ? -9.57 -3.809 11.438 1 98.5 90 TRP A O 1
ATOM 726 N N . PHE A 1 91 ? -8.617 -1.795 11.883 1 98.38 91 PHE A N 1
ATOM 727 C CA . PHE A 1 91 ? -7.285 -2.348 12.109 1 98.38 91 PHE A CA 1
ATOM 728 C C . PHE A 1 91 ? -7.305 -3.344 13.266 1 98.38 91 PHE A C 1
ATOM 730 O O . PHE A 1 91 ? -6.539 -4.312 13.273 1 98.38 91 PHE A O 1
ATOM 737 N N . THR A 1 92 ? -8.172 -3.17 14.164 1 97.75 92 THR A N 1
ATOM 738 C CA . THR A 1 92 ? -8.156 -3.963 15.391 1 97.75 92 THR A CA 1
ATOM 739 C C . THR A 1 92 ? -9.266 -5.012 15.375 1 97.75 92 THR A C 1
ATOM 741 O O . THR A 1 92 ? -9.562 -5.625 16.406 1 97.75 92 THR A O 1
ATOM 744 N N . GLY A 1 93 ? -9.914 -5.191 14.289 1 96.12 93 GLY A N 1
ATOM 745 C CA . GLY A 1 93 ? -10.875 -6.27 14.109 1 96.12 93 GLY A CA 1
ATOM 746 C C . GLY A 1 93 ? -12.281 -5.879 14.508 1 96.12 93 GLY A C 1
ATOM 747 O O . GLY A 1 93 ? -13.148 -6.742 14.688 1 96.12 93 GLY A O 1
ATOM 748 N N . GLY A 1 94 ? -12.547 -4.594 14.664 1 95.94 94 GLY A N 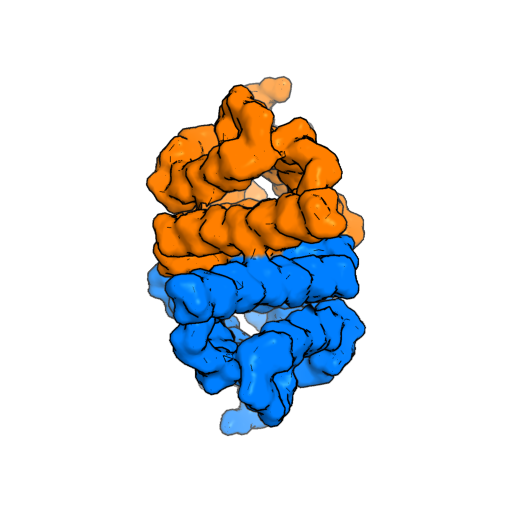1
ATOM 749 C CA . GLY A 1 94 ? -13.852 -4.117 15.109 1 95.94 94 GLY A CA 1
ATOM 750 C C . GLY A 1 94 ? -14.781 -3.76 13.961 1 95.94 94 GLY A C 1
ATOM 751 O O . GLY A 1 94 ? -15.867 -3.23 14.188 1 95.94 94 GLY A O 1
ATOM 752 N N . ALA A 1 95 ? -14.359 -3.936 12.766 1 96.56 95 ALA A N 1
ATOM 753 C CA . ALA A 1 95 ? -15.203 -3.711 11.594 1 96.56 95 ALA A CA 1
ATOM 754 C C . ALA A 1 95 ? -15.758 -5.027 11.055 1 96.56 95 ALA A C 1
ATOM 756 O O . ALA A 1 95 ? -15.234 -5.582 10.094 1 96.56 95 ALA A O 1
ATOM 757 N N . ALA A 1 96 ? -16.859 -5.473 11.531 1 93.88 96 ALA A N 1
ATOM 758 C CA . ALA A 1 96 ? -17.422 -6.805 11.297 1 93.88 96 ALA A CA 1
ATOM 759 C C . ALA A 1 96 ? -17.641 -7.055 9.805 1 93.88 96 ALA A C 1
ATOM 761 O O . ALA A 1 96 ? -17.25 -8.102 9.281 1 93.88 96 ALA A O 1
ATOM 762 N N . PRO A 1 97 ? -18.188 -6.074 9.078 1 94.38 97 PRO A N 1
ATOM 763 C CA . PRO A 1 97 ? -18.484 -6.332 7.668 1 94.38 97 PRO A CA 1
ATOM 764 C C . PRO A 1 97 ? -17.219 -6.562 6.84 1 94.38 97 PRO A C 1
ATOM 766 O O . PRO A 1 97 ? -17.297 -7.066 5.719 1 94.38 97 PRO A O 1
ATOM 769 N N . LEU A 1 98 ? -16.016 -6.191 7.383 1 96.44 98 LEU A N 1
ATOM 770 C CA . LEU A 1 98 ? -14.773 -6.242 6.609 1 96.44 98 LEU A CA 1
ATOM 771 C C . LEU A 1 98 ? -13.93 -7.441 7.02 1 96.44 98 LEU A C 1
ATOM 773 O O . LEU A 1 98 ? -12.961 -7.789 6.336 1 96.44 98 LEU A O 1
ATOM 777 N N . GLY A 1 99 ? -14.305 -8.109 8.117 1 94.56 99 GLY A N 1
ATOM 778 C CA . GLY A 1 99 ? -13.516 -9.227 8.602 1 94.56 99 GLY A CA 1
ATOM 779 C C . GLY A 1 99 ? -12.172 -8.812 9.18 1 94.56 99 GLY A C 1
ATOM 780 O O . GLY A 1 99 ? -11.938 -7.625 9.414 1 94.56 99 GLY A O 1
ATOM 781 N N . PRO A 1 100 ? -11.297 -9.758 9.453 1 94.44 100 PRO A N 1
ATOM 782 C CA . PRO A 1 100 ? -9.984 -9.453 10.023 1 94.44 100 PRO A CA 1
ATOM 783 C C . PRO A 1 100 ? -9.109 -8.609 9.102 1 94.44 100 PRO A C 1
ATOM 785 O O . PRO A 1 100 ? -9.148 -8.789 7.879 1 94.44 100 PRO A O 1
ATOM 788 N N . PHE A 1 101 ? -8.352 -7.773 9.695 1 96.62 101 PHE A N 1
ATOM 789 C CA . PHE A 1 101 ? -7.5 -6.875 8.922 1 96.62 101 PHE A CA 1
ATOM 790 C C . PHE A 1 101 ? -6.258 -7.605 8.422 1 96.62 101 PHE A C 1
ATOM 792 O O . PHE A 1 101 ? -5.496 -8.156 9.219 1 96.62 101 PHE A O 1
ATOM 799 N N . ARG A 1 102 ? -6.051 -7.555 7.129 1 94.12 102 ARG A N 1
ATOM 800 C CA . ARG A 1 102 ? -4.855 -8.117 6.508 1 94.12 102 ARG A CA 1
ATOM 801 C C . ARG A 1 102 ? -4.273 -7.16 5.473 1 94.12 102 ARG A C 1
ATOM 803 O O . ARG A 1 102 ? -3.74 -7.594 4.449 1 94.12 102 ARG A O 1
ATOM 810 N N . GLY A 1 103 ? -4.523 -5.852 5.684 1 95.75 103 GLY A N 1
ATOM 811 C CA . GLY A 1 103 ? -4.133 -4.871 4.684 1 95.75 103 GLY A CA 1
ATOM 812 C C . GLY A 1 103 ? -5.23 -4.566 3.686 1 95.75 103 GLY A C 1
ATOM 813 O O . GLY A 1 103 ? -6.328 -5.121 3.771 1 95.75 103 GLY A O 1
ATOM 814 N N . CYS A 1 104 ? -5.004 -3.668 2.832 1 97.19 104 CYS A N 1
ATOM 815 C CA . CYS A 1 104 ? -6.02 -3.26 1.865 1 97.19 104 CYS A CA 1
ATOM 816 C C . CYS A 1 104 ? -6.086 -4.238 0.699 1 97.19 104 CYS A C 1
ATOM 818 O O . CYS A 1 104 ? -5.117 -4.391 -0.045 1 97.19 104 CYS A O 1
ATOM 820 N N . PHE A 1 105 ? -7.164 -4.844 0.486 1 97.56 105 PHE A N 1
ATOM 821 C CA . PHE A 1 105 ? -7.383 -5.836 -0.56 1 97.56 105 PHE A CA 1
ATOM 822 C C . PHE A 1 105 ? -7.102 -5.242 -1.936 1 97.56 105 PHE A C 1
ATOM 824 O O . PHE A 1 105 ? -6.578 -5.926 -2.816 1 97.56 105 PHE A O 1
ATOM 831 N N . PHE A 1 106 ? -7.383 -4 -2.158 1 98 106 PHE A N 1
ATOM 832 C CA . PHE A 1 106 ? -7.27 -3.336 -3.451 1 98 106 PHE A CA 1
ATOM 833 C C . PHE A 1 106 ? -5.812 -3.01 -3.766 1 98 106 PHE A C 1
ATOM 835 O O . PHE A 1 106 ? -5.375 -3.152 -4.91 1 98 106 PHE A O 1
ATOM 842 N N . ILE A 1 107 ? -5.043 -2.574 -2.756 1 96.5 107 ILE A N 1
ATOM 843 C CA . ILE A 1 107 ? -3.613 -2.34 -2.947 1 96.5 107 ILE A CA 1
ATOM 844 C C . ILE A 1 107 ? -2.92 -3.65 -3.312 1 96.5 107 ILE A C 1
ATOM 846 O O . ILE A 1 107 ? -2.15 -3.705 -4.277 1 96.5 107 ILE A O 1
ATOM 850 N N . HIS A 1 108 ? -3.25 -4.695 -2.555 1 94.56 108 HIS A N 1
ATOM 851 C CA . HIS A 1 108 ? -2.641 -6 -2.795 1 94.56 108 HIS A CA 1
ATOM 852 C C . HIS A 1 108 ? -2.982 -6.52 -4.188 1 94.56 108 HIS A C 1
ATOM 854 O O . HIS A 1 108 ? -2.111 -7.027 -4.898 1 94.56 108 HIS A O 1
ATOM 860 N N . THR A 1 109 ? -4.258 -6.395 -4.574 1 96.06 109 THR A N 1
ATOM 861 C CA . THR A 1 109 ? -4.723 -6.883 -5.867 1 96.06 109 THR A CA 1
ATOM 862 C C . THR A 1 109 ? -4.047 -6.129 -7.008 1 96.06 109 THR A C 1
ATOM 864 O O . THR A 1 109 ? -3.549 -6.742 -7.957 1 96.06 109 THR A O 1
ATOM 867 N N . ALA A 1 110 ? -3.984 -4.844 -6.895 1 94 110 ALA A N 1
ATOM 868 C CA . ALA A 1 110 ? -3.354 -4.031 -7.93 1 94 110 ALA A CA 1
ATOM 869 C C . ALA A 1 110 ? -1.888 -4.414 -8.117 1 94 110 ALA A C 1
ATOM 871 O O . ALA A 1 110 ? -1.38 -4.434 -9.234 1 94 110 ALA A O 1
ATOM 872 N N . GLY A 1 111 ? -1.251 -4.719 -7.02 1 91.31 111 GLY A N 1
ATOM 873 C CA . GLY A 1 111 ? 0.154 -5.09 -7.059 1 91.31 111 GLY A CA 1
ATOM 874 C C . GLY A 1 111 ? 0.402 -6.402 -7.781 1 91.31 111 GLY A C 1
ATOM 875 O O . GLY A 1 111 ? 1.497 -6.633 -8.297 1 91.31 111 GLY A O 1
ATOM 876 N N . GLU A 1 112 ? -0.591 -7.176 -7.852 1 92.69 112 GLU A N 1
ATOM 877 C CA . GLU A 1 112 ? -0.449 -8.492 -8.477 1 92.69 112 GLU A CA 1
ATOM 878 C C . GLU A 1 112 ? -0.719 -8.422 -9.977 1 92.69 112 GLU A C 1
ATOM 880 O O . GLU A 1 112 ? -0.388 -9.352 -10.711 1 92.69 112 GLU A O 1
ATOM 885 N N . PHE A 1 113 ? -1.354 -7.309 -10.336 1 88.06 113 PHE A N 1
ATOM 886 C CA . PHE A 1 113 ? -1.659 -7.164 -11.75 1 88.06 113 PHE A CA 1
ATOM 887 C C . PHE A 1 113 ? -0.868 -6.016 -12.359 1 88.06 113 PHE A C 1
ATOM 889 O O . PHE A 1 113 ? -1.034 -4.859 -11.961 1 88.06 113 PHE A O 1
ATOM 896 N N . GLY A 1 114 ? 0.067 -6.074 -13.117 1 78.38 114 GLY A N 1
ATOM 897 C CA . GLY A 1 114 ? 1.084 -5.164 -13.617 1 78.38 114 GLY A CA 1
ATOM 898 C C . GLY A 1 114 ? 0.556 -4.191 -14.656 1 78.38 114 GLY A C 1
ATOM 899 O O . GLY A 1 114 ? 1.207 -3.193 -14.969 1 78.38 114 GLY A O 1
ATOM 900 N N . ASP A 1 115 ? -0.597 -4.418 -15.156 1 87.12 115 ASP A N 1
ATOM 901 C CA . ASP A 1 115 ? -1.139 -3.561 -16.203 1 87.12 115 ASP A CA 1
ATOM 902 C C . ASP A 1 115 ? -2.131 -2.553 -15.625 1 87.12 115 ASP A C 1
ATOM 904 O O . ASP A 1 115 ? -3.246 -2.918 -15.25 1 87.12 115 ASP A O 1
ATOM 908 N N . PRO A 1 116 ? -1.73 -1.286 -15.664 1 86.06 116 PRO A N 1
ATOM 909 C CA . PRO A 1 116 ? -2.605 -0.271 -15.07 1 86.06 116 PRO A CA 1
ATOM 910 C C . PRO A 1 116 ? -3.896 -0.071 -15.859 1 86.06 116 PRO A C 1
ATOM 912 O O . PRO A 1 116 ? -4.848 0.53 -15.352 1 86.06 116 PRO A O 1
ATOM 915 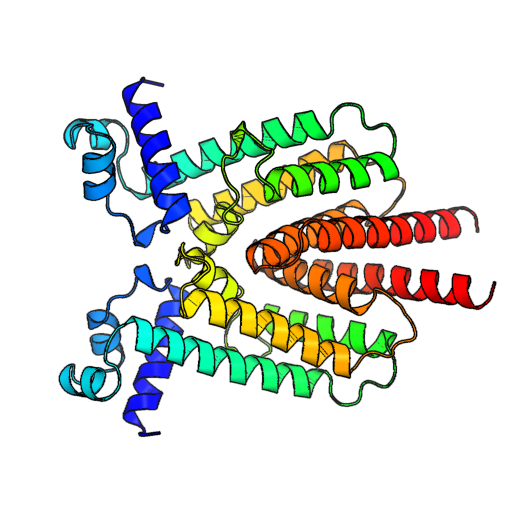N N . ASN A 1 117 ? -3.914 -0.599 -17.078 1 90.5 117 ASN A N 1
ATOM 916 C CA . ASN A 1 117 ? -5.094 -0.416 -17.922 1 90.5 117 ASN A CA 1
ATOM 917 C C . ASN A 1 117 ? -6.035 -1.613 -17.844 1 90.5 117 ASN A C 1
ATOM 919 O O . ASN A 1 117 ? -7.109 -1.607 -18.438 1 90.5 117 ASN A O 1
ATOM 923 N N . SER A 1 118 ? -5.625 -2.59 -17.094 1 94.44 118 SER A N 1
ATOM 924 C CA . SER A 1 118 ? -6.496 -3.746 -16.922 1 94.44 118 SER A CA 1
ATOM 925 C C . SER A 1 118 ? -7.77 -3.373 -16.172 1 94.44 118 SER A C 1
ATOM 927 O O . SER A 1 118 ? -7.785 -2.4 -15.414 1 94.44 118 SER A O 1
ATOM 929 N N . ALA A 1 119 ? -8.805 -4.102 -16.391 1 96.94 119 ALA A N 1
ATOM 930 C CA . ALA A 1 119 ? -10.07 -3.881 -15.695 1 96.94 119 ALA A CA 1
ATOM 931 C C . ALA A 1 119 ? -9.891 -3.979 -14.18 1 96.94 119 ALA A C 1
ATOM 933 O O . ALA A 1 119 ? -10.508 -3.223 -13.43 1 96.94 119 ALA A O 1
ATOM 934 N N . ILE A 1 120 ? -9.062 -4.848 -13.742 1 97.06 120 ILE A N 1
ATOM 935 C CA . ILE A 1 120 ? -8.82 -5.066 -12.32 1 97.06 120 ILE A CA 1
ATOM 936 C C . ILE A 1 120 ? -8.125 -3.846 -11.719 1 97.06 120 ILE A C 1
ATOM 938 O O . ILE A 1 120 ? -8.57 -3.312 -10.703 1 97.06 120 ILE A O 1
ATOM 942 N N . ALA A 1 121 ? -7.094 -3.389 -12.367 1 95.69 121 ALA A N 1
ATOM 943 C CA . ALA A 1 121 ? -6.383 -2.205 -11.883 1 95.69 121 ALA A CA 1
ATOM 944 C C . ALA A 1 121 ? -7.297 -0.983 -11.883 1 95.69 121 ALA A C 1
ATOM 946 O O . ALA A 1 121 ? -7.277 -0.191 -10.938 1 95.69 121 ALA A O 1
ATOM 947 N N . GLN A 1 122 ? -8.094 -0.835 -12.867 1 97.19 122 GLN A N 1
ATOM 948 C CA . GLN A 1 122 ? -9.016 0.295 -12.961 1 97.19 122 GLN A CA 1
ATOM 949 C C . GLN A 1 122 ? -10.055 0.254 -11.844 1 97.19 122 GLN A C 1
ATOM 951 O O . GLN A 1 122 ? -10.438 1.295 -11.305 1 97.19 122 GLN A O 1
ATOM 956 N N . TYR A 1 123 ? -10.484 -0.928 -11.5 1 98.44 123 TYR A N 1
ATOM 957 C CA . TYR A 1 123 ? -11.461 -1.041 -10.422 1 98.44 123 TYR A CA 1
ATOM 958 C C . TYR A 1 123 ? -10.828 -0.68 -9.078 1 98.44 123 TYR A C 1
ATOM 960 O O . TYR A 1 123 ? -11.477 -0.056 -8.234 1 98.44 123 TYR A O 1
ATOM 968 N N . CYS A 1 124 ? -9.617 -1.09 -8.883 1 98.25 124 CYS A N 1
ATOM 969 C CA . CYS A 1 124 ? -8.914 -0.731 -7.656 1 98.25 124 CYS A CA 1
ATOM 970 C C . CYS A 1 124 ? -8.766 0.781 -7.535 1 98.25 124 CYS A C 1
ATOM 972 O O . CYS A 1 124 ? -8.977 1.345 -6.461 1 98.25 124 CYS A O 1
ATOM 974 N N . GLN A 1 125 ? -8.414 1.434 -8.656 1 97.38 125 GLN A N 1
ATOM 975 C CA . GLN A 1 125 ? -8.336 2.891 -8.68 1 97.38 125 GLN A CA 1
ATOM 976 C C . GLN A 1 125 ? -9.695 3.516 -8.383 1 97.38 125 GLN A C 1
ATOM 978 O O . GLN A 1 125 ? -9.789 4.488 -7.625 1 97.38 125 GLN A O 1
ATOM 983 N N . TYR A 1 126 ? -10.672 2.963 -8.977 1 98.31 126 TYR A N 1
ATOM 984 C CA . TYR A 1 126 ? -12.031 3.436 -8.742 1 98.31 126 TYR A CA 1
ATOM 985 C C . TYR A 1 126 ? -12.383 3.379 -7.262 1 98.31 126 TYR A C 1
ATOM 987 O O . TYR A 1 126 ? -12.961 4.324 -6.719 1 98.31 126 TYR A O 1
ATOM 995 N N . HIS A 1 127 ? -12.07 2.312 -6.605 1 98.62 127 HIS A N 1
ATOM 996 C CA . HIS A 1 127 ? -12.344 2.168 -5.18 1 98.62 127 HIS A CA 1
ATOM 997 C C . HIS A 1 127 ? -11.711 3.301 -4.379 1 98.62 127 HIS A C 1
ATOM 999 O O . HIS A 1 127 ? -12.359 3.896 -3.52 1 98.62 127 HIS A O 1
ATOM 1005 N N . LYS A 1 128 ? -10.453 3.615 -4.656 1 98.38 128 LYS A N 1
ATOM 1006 C CA . LYS A 1 128 ? -9.758 4.668 -3.922 1 98.38 128 LYS A CA 1
ATOM 1007 C C . LYS A 1 128 ? -10.414 6.023 -4.152 1 98.38 128 LYS A C 1
ATOM 1009 O O . LYS A 1 128 ? -10.562 6.816 -3.219 1 98.38 128 LYS A O 1
ATOM 1014 N N . GLN A 1 129 ? -10.82 6.242 -5.379 1 98 129 GLN A N 1
ATOM 1015 C CA . GLN A 1 129 ? -11.5 7.492 -5.711 1 98 129 GLN A CA 1
ATOM 1016 C C . GLN A 1 129 ? -12.852 7.586 -5.004 1 98 129 GLN A C 1
ATOM 1018 O O . GLN A 1 129 ? -13.234 8.656 -4.535 1 98 129 GLN A O 1
ATOM 1023 N N . ALA A 1 130 ? -13.516 6.488 -4.934 1 98.69 130 ALA A N 1
ATOM 1024 C CA . ALA A 1 130 ? -14.828 6.457 -4.285 1 98.69 130 ALA A CA 1
ATOM 1025 C C . ALA A 1 130 ? -14.703 6.734 -2.789 1 98.69 130 ALA A C 1
ATOM 1027 O O . ALA A 1 130 ? -15.531 7.438 -2.211 1 98.69 130 ALA A O 1
ATOM 1028 N N . VAL A 1 131 ? -13.703 6.184 -2.145 1 98.69 131 VAL A N 1
ATOM 1029 C CA . VAL A 1 131 ? -13.461 6.418 -0.725 1 98.69 131 VAL A CA 1
ATOM 1030 C C . VAL A 1 131 ? -13.172 7.898 -0.485 1 98.69 131 VAL A C 1
ATOM 1032 O O . VAL A 1 131 ? -13.742 8.508 0.425 1 98.69 131 VAL A O 1
ATOM 1035 N N . ARG A 1 132 ? -12.352 8.477 -1.301 1 97.94 132 ARG A N 1
ATOM 1036 C CA . ARG A 1 132 ? -12.023 9.898 -1.194 1 97.94 132 ARG A CA 1
ATOM 1037 C C . ARG A 1 132 ? -13.266 10.758 -1.377 1 97.94 132 ARG A C 1
ATOM 1039 O O . ARG A 1 132 ? -13.477 11.719 -0.638 1 97.94 132 ARG A O 1
ATOM 1046 N N . ALA A 1 133 ? -14.055 10.383 -2.365 1 97.88 133 ALA A N 1
ATOM 1047 C CA . ALA A 1 133 ? -15.273 11.125 -2.645 1 97.88 133 ALA A CA 1
ATOM 1048 C C . ALA A 1 133 ? -16.234 11.078 -1.453 1 97.88 133 ALA A C 1
ATOM 1050 O O . ALA A 1 133 ? -16.844 12.094 -1.098 1 97.88 133 ALA A O 1
ATOM 1051 N N . LEU A 1 134 ? -16.359 9.93 -0.886 1 98.25 134 LEU A N 1
ATOM 1052 C CA . LEU A 1 134 ? -17.234 9.766 0.274 1 98.25 134 LEU A CA 1
ATOM 1053 C C . LEU A 1 134 ? -16.766 10.656 1.427 1 98.25 134 LEU A C 1
ATOM 1055 O O . LEU A 1 134 ? -17.594 11.328 2.057 1 98.25 134 LEU A O 1
ATOM 1059 N N . ILE A 1 135 ? -15.477 10.68 1.733 1 98.19 135 ILE A N 1
ATOM 1060 C CA . ILE A 1 135 ? -14.93 11.516 2.793 1 98.19 135 ILE A CA 1
ATOM 1061 C C . ILE A 1 135 ? -15.156 12.984 2.463 1 98.19 135 ILE A C 1
ATOM 1063 O O . ILE A 1 135 ? -15.531 13.773 3.336 1 98.19 135 ILE A O 1
ATOM 1067 N N . GLY A 1 136 ? -14.922 13.336 1.181 1 97.06 136 GLY A N 1
ATOM 1068 C CA . GLY A 1 136 ? -15.125 14.703 0.729 1 97.06 136 GLY A CA 1
ATOM 1069 C C . GLY A 1 136 ? -16.531 15.211 0.982 1 97.06 136 GLY A C 1
ATOM 1070 O O . GLY A 1 136 ? -16.734 16.391 1.236 1 97.06 136 GLY A O 1
ATOM 1071 N N . GLU A 1 137 ? -17.484 14.305 0.911 1 96.19 137 GLU A N 1
ATOM 1072 C CA . GLU A 1 137 ? -18.891 14.656 1.16 1 96.19 137 GLU A CA 1
ATOM 1073 C C . GLU A 1 137 ? -19.094 15.094 2.607 1 96.19 137 GLU A C 1
ATOM 1075 O O . GLU A 1 137 ? -20.047 15.82 2.914 1 96.19 137 GLU A O 1
ATOM 1080 N N . SER A 1 138 ? -18.203 14.68 3.459 1 95.56 138 SER A N 1
ATOM 1081 C CA . SER A 1 138 ? -18.359 14.945 4.883 1 95.56 138 SER A CA 1
ATOM 1082 C C . SER A 1 138 ? -17.5 16.109 5.328 1 95.56 138 SER A C 1
ATOM 1084 O O . SER A 1 138 ? -17.453 16.453 6.512 1 95.56 138 SER A O 1
ATOM 1086 N N . LEU A 1 139 ? -16.75 16.656 4.422 1 96.12 139 LEU A N 1
ATOM 1087 C CA . LEU A 1 139 ? -15.875 17.766 4.742 1 96.12 139 LEU A CA 1
ATOM 1088 C C . LEU A 1 139 ? -16.438 19.078 4.188 1 96.12 139 LEU A C 1
ATOM 1090 O O . LEU A 1 139 ? -17.125 19.078 3.166 1 96.12 139 LEU A O 1
ATOM 1094 N N . SER A 1 140 ? -16.125 20.156 4.898 1 90.12 140 SER A N 1
ATOM 1095 C CA . SER A 1 140 ? -16.5 21.469 4.414 1 90.12 140 SER A CA 1
ATOM 1096 C C . SER A 1 140 ? -15.492 21.984 3.387 1 90.12 140 SER A C 1
ATOM 1098 O O . SER A 1 140 ? -14.453 21.375 3.164 1 90.12 140 SER A O 1
ATOM 1100 N N . GLU A 1 141 ? -15.797 22.984 2.625 1 85.12 141 GLU A N 1
ATOM 1101 C CA . GLU A 1 141 ? -14.883 23.609 1.671 1 85.12 141 GLU A CA 1
ATOM 1102 C C . GLU A 1 141 ? -14.047 24.688 2.34 1 85.12 141 GLU A C 1
ATOM 1104 O O . GLU A 1 141 ? -13.336 25.438 1.663 1 85.12 141 GLU A O 1
ATOM 1109 N N . THR A 1 142 ? -14 24.703 3.6 1 86 142 THR A N 1
ATOM 1110 C CA . THR A 1 142 ? -13.383 25.781 4.371 1 86 142 THR A CA 1
ATOM 1111 C C . THR A 1 142 ? -11.867 25.578 4.441 1 86 142 THR A C 1
ATOM 1113 O O . THR A 1 142 ? -11.117 26.547 4.594 1 86 142 THR A O 1
ATOM 1116 N N . HIS A 1 143 ? -11.43 24.375 4.328 1 90.25 143 HIS A N 1
ATOM 1117 C CA . HIS A 1 143 ? -10.008 24.078 4.496 1 90.25 143 HIS A CA 1
ATOM 1118 C C . HIS A 1 143 ? -9.414 23.5 3.221 1 90.25 143 HIS A C 1
ATOM 1120 O O . HIS A 1 143 ? -9.352 22.266 3.074 1 90.25 143 HIS A O 1
ATOM 1126 N N . PRO A 1 144 ? -8.945 24.375 2.373 1 88.31 144 PRO A N 1
ATOM 1127 C CA . PRO A 1 144 ? -8.367 23.875 1.123 1 88.31 144 PRO A CA 1
ATOM 1128 C C . PRO A 1 144 ? -7.246 22.875 1.354 1 88.31 144 PRO A C 1
ATOM 1130 O O . PRO A 1 144 ? -6.391 23.078 2.215 1 88.31 144 PRO A O 1
ATOM 1133 N N . GLY A 1 145 ? -7.316 21.75 0.676 1 93.31 145 GLY A N 1
ATOM 1134 C CA . GLY A 1 145 ? -6.246 20.781 0.749 1 93.31 145 GLY A CA 1
ATOM 1135 C C . GLY A 1 145 ? -6.473 19.719 1.817 1 93.31 145 GLY A C 1
ATOM 1136 O O . GLY A 1 145 ? -5.734 18.734 1.891 1 93.31 145 GLY A O 1
ATOM 1137 N N . LEU A 1 146 ? -7.492 19.984 2.693 1 96.56 146 LEU A N 1
ATOM 1138 C CA . LEU A 1 146 ? -7.723 19.062 3.805 1 96.56 146 LEU A CA 1
ATOM 1139 C C . LEU A 1 146 ? -8.07 17.672 3.293 1 96.56 146 LEU A C 1
ATOM 1141 O O . LEU A 1 146 ? -7.531 16.672 3.787 1 96.56 146 LEU A O 1
ATOM 1145 N N . LEU A 1 147 ? -8.93 17.578 2.297 1 97.75 147 LEU A N 1
ATOM 1146 C CA . LEU A 1 147 ? -9.32 16.281 1.752 1 97.75 147 LEU A CA 1
ATOM 1147 C C . LEU A 1 147 ? -8.117 15.539 1.187 1 97.75 147 LEU A C 1
ATOM 1149 O O . LEU A 1 147 ? -7.953 14.344 1.422 1 97.75 147 LEU A O 1
ATOM 1153 N N . GLU A 1 148 ? -7.25 16.25 0.472 1 97.12 148 GLU A N 1
ATOM 1154 C CA . GLU A 1 148 ? -6.066 15.656 -0.138 1 97.12 148 GLU A CA 1
ATOM 1155 C C . GLU A 1 148 ? -5.098 15.141 0.923 1 97.12 148 GLU A C 1
ATOM 1157 O O . GLU A 1 148 ? -4.594 14.016 0.817 1 97.12 148 GLU A O 1
ATOM 1162 N N . ALA A 1 149 ? -4.895 15.977 1.942 1 97.94 149 ALA A N 1
ATOM 1163 C CA . ALA A 1 149 ? -4.008 15.57 3.029 1 97.94 149 ALA A CA 1
ATOM 1164 C C . ALA A 1 149 ? -4.566 14.359 3.766 1 97.94 149 ALA A C 1
ATOM 1166 O O . ALA A 1 149 ? -3.838 13.398 4.047 1 97.94 149 ALA A O 1
ATOM 1167 N N . LEU A 1 150 ? -5.863 14.414 4.043 1 98.69 150 LEU A N 1
ATOM 1168 C CA . LEU A 1 150 ? -6.535 13.336 4.758 1 98.69 150 LEU A CA 1
ATOM 1169 C C . LEU A 1 150 ? -6.465 12.031 3.973 1 98.69 150 LEU A C 1
ATOM 1171 O O . LEU A 1 150 ? -6.164 10.977 4.535 1 98.69 150 LEU A O 1
ATOM 1175 N N . SER A 1 151 ? -6.711 12.062 2.662 1 98.44 151 SER A N 1
ATOM 1176 C CA . SER A 1 151 ? -6.719 10.875 1.822 1 98.44 151 SER A CA 1
ATOM 1177 C C . SER A 1 151 ? -5.34 10.219 1.774 1 98.44 151 SER A C 1
ATOM 1179 O O . SER A 1 151 ? -5.223 8.992 1.85 1 98.44 151 SER A O 1
ATOM 1181 N N . VAL A 1 152 ? -4.277 11.031 1.68 1 98.69 152 VAL A N 1
ATOM 1182 C CA . VAL A 1 152 ? -2.922 10.492 1.629 1 98.69 152 VAL A CA 1
ATOM 1183 C C . VAL A 1 152 ? -2.561 9.875 2.977 1 98.69 152 VAL A C 1
ATOM 1185 O O . VAL A 1 152 ? -2.002 8.773 3.031 1 98.69 152 VAL A O 1
ATOM 1188 N N . LEU A 1 153 ? -2.896 10.547 4.047 1 98.81 153 LEU A N 1
ATOM 1189 C CA . LEU A 1 153 ? -2.607 10.031 5.383 1 98.81 153 LEU A CA 1
ATOM 1190 C C . LEU A 1 153 ? -3.352 8.727 5.637 1 98.81 153 LEU A C 1
ATOM 1192 O O . LEU A 1 153 ? -2.812 7.809 6.262 1 98.81 153 LEU A O 1
ATOM 1196 N N . MET A 1 154 ? -4.574 8.68 5.176 1 98.81 154 MET A N 1
ATOM 1197 C CA . MET A 1 154 ? -5.363 7.465 5.332 1 98.81 154 MET A CA 1
ATOM 1198 C C . MET A 1 154 ? -4.676 6.281 4.668 1 98.81 154 MET A C 1
ATOM 1200 O O . MET A 1 154 ? -4.566 5.207 5.262 1 98.81 154 MET A O 1
ATOM 1204 N N . GLU A 1 155 ? -4.199 6.445 3.432 1 98.62 155 GLU A N 1
ATOM 1205 C CA . GLU A 1 155 ? -3.469 5.387 2.74 1 98.62 155 GLU A CA 1
ATOM 1206 C C . GLU A 1 155 ? -2.203 5.004 3.5 1 98.62 155 GLU A C 1
ATOM 1208 O O . GLU A 1 155 ? -1.882 3.82 3.623 1 98.62 155 GLU A O 1
ATOM 1213 N N . GLY A 1 156 ? -1.513 6.027 3.977 1 98.81 156 GLY A N 1
ATOM 1214 C CA . GLY A 1 156 ? -0.31 5.77 4.75 1 98.81 156 GLY A CA 1
ATOM 1215 C C . GLY A 1 156 ? -0.576 4.984 6.023 1 98.81 156 GLY A C 1
ATOM 1216 O O . GLY A 1 156 ? 0.225 4.129 6.41 1 98.81 156 GLY A O 1
ATOM 1217 N N . ALA A 1 157 ? -1.67 5.32 6.684 1 98.88 157 ALA A N 1
ATOM 1218 C CA . ALA A 1 157 ? -2.041 4.613 7.906 1 98.88 157 ALA A CA 1
ATOM 1219 C C . ALA A 1 157 ? -2.314 3.137 7.629 1 98.88 157 ALA A C 1
ATOM 1221 O O . ALA A 1 157 ? -1.851 2.262 8.359 1 98.88 157 ALA A O 1
ATOM 1222 N N . VAL A 1 158 ? -3.016 2.875 6.559 1 98.62 158 VAL A N 1
ATOM 1223 C CA . VAL A 1 158 ? -3.346 1.504 6.184 1 98.62 158 VAL A CA 1
ATOM 1224 C C . VAL A 1 158 ? -2.062 0.71 5.945 1 98.62 158 VAL A C 1
ATOM 1226 O O . VAL A 1 158 ? -1.897 -0.39 6.477 1 98.62 158 VAL A O 1
ATOM 1229 N N . VAL A 1 159 ? -1.151 1.267 5.23 1 98.25 159 VAL A N 1
ATOM 1230 C CA . VAL A 1 159 ? 0.095 0.587 4.891 1 98.25 159 VAL A CA 1
ATOM 1231 C C . VAL A 1 159 ? 0.952 0.417 6.141 1 98.25 159 VAL A C 1
ATOM 1233 O O . VAL A 1 159 ? 1.473 -0.669 6.402 1 98.25 159 VAL A O 1
ATOM 1236 N N . SER A 1 160 ? 1.078 1.474 6.93 1 98.31 160 SER A N 1
ATOM 1237 C CA . SER A 1 160 ? 1.931 1.436 8.109 1 98.31 160 SER A CA 1
ATOM 1238 C C . SER A 1 160 ? 1.459 0.372 9.102 1 98.31 160 SER A C 1
ATOM 1240 O O . SER A 1 160 ? 2.264 -0.415 9.602 1 98.31 160 SER A O 1
ATOM 1242 N N . VAL A 1 161 ? 0.208 0.329 9.328 1 97.94 161 VAL A N 1
ATOM 1243 C CA . VAL A 1 161 ? -0.321 -0.641 10.281 1 97.94 161 VAL A CA 1
ATOM 1244 C C . VAL A 1 161 ? -0.212 -2.049 9.703 1 97.94 161 VAL A C 1
ATOM 1246 O O . VAL A 1 161 ? 0.099 -3.002 10.422 1 97.94 161 VAL A O 1
ATOM 1249 N N . SER A 1 162 ? -0.439 -2.23 8.375 1 96.62 162 SER A N 1
ATOM 1250 C CA . SER A 1 162 ? -0.303 -3.539 7.746 1 96.62 162 SER A CA 1
ATOM 1251 C C . SER A 1 162 ? 1.129 -4.055 7.84 1 96.62 162 SER A C 1
ATOM 1253 O O . SER A 1 162 ? 1.368 -5.258 7.746 1 96.62 162 SER A O 1
ATOM 1255 N N . MET A 1 163 ? 2.043 -3.127 8.047 1 95.56 163 MET A N 1
ATOM 1256 C CA . MET A 1 163 ? 3.457 -3.482 8.133 1 95.56 163 MET A CA 1
ATOM 1257 C C . MET A 1 163 ? 3.908 -3.594 9.586 1 95.56 163 MET A C 1
ATOM 1259 O O . MET A 1 163 ? 5.105 -3.598 9.867 1 95.56 163 MET A O 1
ATOM 1263 N N . GLY A 1 164 ? 2.969 -3.508 10.508 1 94.12 164 GLY A N 1
ATOM 1264 C CA . GLY A 1 164 ? 3.275 -3.883 11.875 1 94.12 164 GLY A CA 1
ATOM 1265 C C . GLY A 1 164 ? 3.314 -2.699 12.82 1 94.12 164 GLY A C 1
ATOM 1266 O O . GLY A 1 164 ? 3.627 -2.855 14.008 1 94.12 164 GLY A O 1
ATOM 1267 N N . GLU A 1 165 ? 3.055 -1.526 12.359 1 96.81 165 GLU A N 1
ATOM 1268 C CA . GLU A 1 165 ? 3.037 -0.373 13.25 1 96.81 165 GLU A CA 1
ATOM 1269 C C . GLU A 1 165 ? 1.792 -0.379 14.133 1 96.81 165 GLU A C 1
ATOM 1271 O O . GLU A 1 165 ? 0.781 -0.994 13.789 1 96.81 165 GLU A O 1
ATOM 1276 N N . SER A 1 166 ? 1.938 0.302 15.211 1 97.75 166 SER A N 1
ATOM 1277 C CA . SER A 1 166 ? 0.829 0.391 16.156 1 97.75 166 SER A CA 1
ATOM 1278 C C . SER A 1 166 ? -0.336 1.178 15.57 1 97.75 166 SER A C 1
ATOM 1280 O O . SER A 1 166 ? -0.185 2.35 15.211 1 97.75 166 SER A O 1
ATOM 1282 N N . SER A 1 167 ? -1.486 0.513 15.531 1 98.38 167 SER A N 1
ATOM 1283 C CA . SER A 1 167 ? -2.695 1.163 15.039 1 98.38 167 SER A CA 1
ATOM 1284 C C . SER A 1 167 ? -2.988 2.445 15.812 1 98.38 167 SER A C 1
ATOM 1286 O O . SER A 1 167 ? -3.26 3.488 15.219 1 98.38 167 SER A O 1
ATOM 1288 N N . GLU A 1 168 ? -2.914 2.363 17.094 1 98.38 168 GLU A N 1
ATOM 1289 C CA . GLU A 1 168 ? -3.227 3.5 17.953 1 98.38 168 GLU A CA 1
ATOM 1290 C C . GLU A 1 168 ? -2.291 4.676 17.672 1 98.38 168 GLU A C 1
ATOM 1292 O O . GLU A 1 168 ? -2.744 5.805 17.5 1 98.38 168 GLU A O 1
ATOM 1297 N N . GLN A 1 169 ? -1.013 4.426 17.641 1 97.94 169 GLN A N 1
ATOM 1298 C CA . GLN A 1 169 ? -0.027 5.48 17.438 1 97.94 169 GLN A CA 1
ATOM 1299 C C . GLN A 1 169 ? -0.177 6.121 16.047 1 97.94 169 GLN A C 1
ATOM 1301 O O . GLN A 1 169 ? -0.126 7.344 15.922 1 97.94 169 GLN A O 1
ATOM 1306 N N . VAL A 1 170 ? -0.429 5.309 15.07 1 98.56 170 VAL A N 1
ATOM 1307 C CA . VAL A 1 170 ? -0.509 5.797 13.703 1 98.56 170 VAL A CA 1
ATOM 1308 C C . VAL A 1 170 ? -1.756 6.664 13.531 1 98.56 170 VAL A C 1
ATOM 1310 O O . VAL A 1 170 ? -1.681 7.773 13 1 98.56 170 VAL A O 1
ATOM 1313 N N . THR A 1 171 ? -2.91 6.18 14.031 1 98.75 171 THR A N 1
ATOM 1314 C CA . THR A 1 171 ? -4.148 6.93 13.836 1 98.75 171 THR A CA 1
ATOM 1315 C C . THR A 1 171 ? -4.121 8.234 14.633 1 98.75 171 THR A C 1
ATOM 1317 O O . THR A 1 171 ? -4.582 9.266 14.148 1 98.75 171 THR A O 1
ATOM 1320 N N . GLN A 1 172 ? -3.543 8.18 15.805 1 98.06 172 GLN A N 1
ATOM 1321 C CA . GLN A 1 172 ? -3.428 9.391 16.609 1 98.06 172 GLN A CA 1
ATOM 1322 C C . GLN A 1 172 ? -2.541 10.422 15.922 1 98.06 172 GLN A C 1
ATOM 1324 O O . GLN A 1 172 ? -2.857 11.617 15.914 1 98.06 172 GLN A O 1
ATOM 1329 N N . ARG A 1 173 ? -1.499 9.961 15.398 1 97.31 173 ARG A N 1
ATOM 1330 C CA . ARG A 1 173 ? -0.596 10.867 14.695 1 97.31 173 ARG A CA 1
ATOM 1331 C C . ARG A 1 173 ? -1.282 11.5 13.492 1 97.31 173 ARG A C 1
ATOM 1333 O O . ARG A 1 173 ? -1.109 12.688 13.219 1 97.31 173 ARG A O 1
ATOM 1340 N N . CYS A 1 174 ? -2.029 10.742 12.742 1 98.75 174 CYS A N 1
ATOM 1341 C CA . CYS A 1 174 ? -2.742 11.25 11.578 1 98.75 174 CYS A CA 1
ATOM 1342 C C . CYS A 1 174 ? -3.725 12.344 11.977 1 98.75 174 CYS A C 1
ATOM 1344 O O . CYS A 1 174 ? -3.785 13.398 11.336 1 98.75 174 CYS A O 1
ATOM 1346 N N . VAL A 1 175 ? -4.418 12.094 13.062 1 98.5 175 VAL A N 1
ATOM 1347 C CA . VAL A 1 175 ? -5.391 13.078 13.531 1 98.5 175 VAL A CA 1
ATOM 1348 C C . VAL A 1 175 ? -4.672 14.359 13.938 1 98.5 175 VAL A C 1
ATOM 1350 O O . VAL A 1 175 ? -5.066 15.453 13.531 1 98.5 175 VAL A O 1
ATOM 1353 N N . THR A 1 176 ? -3.609 14.242 14.672 1 97 176 THR A N 1
ATOM 1354 C CA . THR A 1 176 ? -2.846 15.398 15.125 1 97 176 THR A CA 1
ATOM 1355 C C . THR A 1 176 ? -2.311 16.203 13.945 1 97 176 THR A C 1
ATOM 1357 O O . THR A 1 176 ? -2.375 17.422 13.938 1 97 176 THR A O 1
ATOM 1360 N N . THR A 1 177 ? -1.838 15.531 12.977 1 97.31 177 THR A N 1
ATOM 1361 C CA . THR A 1 177 ? -1.302 16.172 11.773 1 97.31 177 THR A CA 1
ATOM 1362 C C . THR A 1 177 ? -2.385 16.969 11.055 1 97.31 177 THR A C 1
ATOM 1364 O O . THR A 1 177 ? -2.168 18.109 10.68 1 97.31 177 THR A O 1
ATOM 1367 N N . LEU A 1 178 ? -3.545 16.359 10.914 1 97.81 178 LEU A N 1
ATOM 1368 C CA . LEU A 1 178 ? -4.621 17.016 10.172 1 97.81 178 LEU A CA 1
ATOM 1369 C C . LEU A 1 178 ? -5.199 18.172 10.977 1 97.81 178 LEU A C 1
ATOM 1371 O O . LEU A 1 178 ? -5.66 19.156 10.406 1 97.81 178 LEU A O 1
ATOM 1375 N N . GLN A 1 179 ? -5.156 18.031 12.273 1 95.19 179 GLN A N 1
ATOM 1376 C CA . GLN A 1 179 ? -5.574 19.156 13.102 1 95.19 179 GLN A CA 1
ATOM 1377 C C . GLN A 1 179 ? -4.656 20.359 12.906 1 95.19 179 GLN A C 1
ATOM 1379 O O . GLN A 1 179 ? -5.117 21.5 12.914 1 95.19 179 GLN A O 1
ATOM 1384 N N . ALA A 1 180 ? -3.387 20.109 12.727 1 92.94 180 ALA A N 1
ATOM 1385 C CA . ALA A 1 180 ? -2.445 21.188 12.438 1 92.94 180 ALA A CA 1
ATOM 1386 C C . ALA A 1 180 ? -2.762 21.844 11.094 1 92.94 180 ALA A C 1
ATOM 1388 O O . ALA A 1 180 ? -2.635 23.062 10.945 1 92.94 180 ALA A O 1
ATOM 1389 N N . VAL A 1 181 ? -3.176 21.047 10.141 1 93.38 181 VAL A N 1
ATOM 1390 C CA . VAL A 1 181 ? -3.551 21.562 8.828 1 93.38 181 VAL A CA 1
ATOM 1391 C C . VAL A 1 181 ? -4.781 22.453 8.953 1 93.38 181 VAL A C 1
ATOM 1393 O O . VAL A 1 181 ? -4.824 23.547 8.375 1 93.38 181 VAL A O 1
ATOM 1396 N N . ILE A 1 182 ? -5.75 21.984 9.734 1 94.06 182 ILE A N 1
ATOM 1397 C CA . ILE A 1 182 ? -6.984 22.734 9.93 1 94.06 182 ILE A CA 1
ATOM 1398 C C . ILE A 1 182 ? -6.672 24.062 10.633 1 94.06 182 ILE A C 1
ATOM 1400 O O . ILE A 1 182 ? -7.172 25.109 10.227 1 94.06 182 ILE A O 1
ATOM 1404 N N . ALA A 1 183 ? -5.801 24 11.617 1 91.19 183 ALA A N 1
ATOM 1405 C CA . ALA A 1 183 ? -5.441 25.188 12.383 1 91.19 183 ALA A CA 1
ATOM 1406 C C . ALA A 1 183 ? -4.695 26.203 11.516 1 91.19 183 ALA A C 1
ATOM 1408 O O . ALA A 1 183 ? -4.898 27.406 11.648 1 91.19 183 ALA A O 1
ATOM 1409 N N . ALA A 1 184 ? -3.867 25.75 10.68 1 87.62 184 ALA A N 1
ATOM 1410 C CA . ALA A 1 184 ? -3.055 26.609 9.828 1 87.62 184 ALA A CA 1
ATOM 1411 C C . ALA A 1 184 ? -3.918 27.328 8.789 1 87.62 184 ALA A C 1
ATOM 1413 O O . ALA A 1 184 ? -3.586 28.438 8.352 1 87.62 184 ALA A O 1
ATOM 1414 N N . THR A 1 185 ? -4.961 26.719 8.344 1 83.56 185 THR A N 1
ATOM 1415 C CA . THR A 1 185 ? -5.805 27.312 7.305 1 83.56 185 THR A CA 1
ATOM 1416 C C . THR A 1 185 ? -6.84 28.25 7.91 1 83.56 185 THR A C 1
ATOM 1418 O O . THR A 1 185 ? -7.363 29.125 7.223 1 83.56 185 THR A O 1
ATOM 1421 N N . THR A 1 186 ? -7.176 28.016 9.148 1 79.06 186 THR A N 1
ATOM 1422 C CA . THR A 1 186 ? -8.086 28.922 9.836 1 79.06 186 THR A CA 1
ATOM 1423 C C . THR A 1 186 ? -7.395 30.234 10.18 1 79.06 186 THR A C 1
ATOM 1425 O O . THR A 1 186 ? -8 31.312 10.094 1 79.06 186 THR A O 1
ATOM 1428 N N . ASP A 1 187 ? -6.137 30.188 10.516 1 70.19 187 ASP A N 1
ATOM 1429 C CA . ASP A 1 187 ? -5.352 31.375 10.844 1 70.19 187 ASP A CA 1
ATOM 1430 C C . ASP A 1 187 ? -5.105 32.219 9.609 1 70.19 187 ASP A C 1
ATOM 1432 O O . ASP A 1 187 ? -5.109 33.469 9.688 1 70.19 187 ASP A O 1
ATOM 1436 N N . GLN A 1 188 ? -4.902 31.656 8.562 1 63.47 188 GLN A N 1
ATOM 1437 C CA . GLN A 1 188 ? -4.684 32.406 7.328 1 63.47 188 GLN A CA 1
ATOM 1438 C C . GLN A 1 188 ? -5.973 33.062 6.859 1 63.47 188 GLN A C 1
ATOM 1440 O O . GLN A 1 188 ? -5.934 34.156 6.242 1 63.47 188 GLN A O 1
ATOM 1445 N N . ALA A 1 189 ? -7.164 32.531 7.148 1 58.38 189 ALA A N 1
ATOM 1446 C CA . ALA A 1 189 ? -8.445 33.125 6.758 1 58.38 189 ALA A CA 1
ATOM 1447 C C . ALA A 1 189 ? -8.773 34.312 7.625 1 58.38 189 ALA A C 1
ATOM 1449 O O . ALA A 1 189 ? -9.438 35.25 7.168 1 58.38 189 ALA A O 1
ATOM 1450 N N . THR A 1 190 ? -8.328 34.344 8.891 1 53.19 190 THR A N 1
ATOM 1451 C CA . THR A 1 190 ? -8.641 35.438 9.797 1 53.19 190 THR A CA 1
ATOM 1452 C C . THR A 1 190 ? -7.586 36.531 9.688 1 53.19 190 THR A C 1
ATOM 1454 O O . THR A 1 190 ? -7.785 37.656 10.188 1 53.19 190 THR A O 1
ATOM 1457 N N . SER A 1 191 ? -6.41 36.25 9.102 1 47.81 191 SER A N 1
ATOM 1458 C CA . SER A 1 191 ? -5.477 37.344 8.945 1 47.81 191 SER A CA 1
ATOM 1459 C C . SER A 1 191 ? -5.699 38.094 7.633 1 47.81 191 SER A C 1
ATOM 1461 O O . SER A 1 191 ? -5.996 37.469 6.609 1 47.81 191 SER A O 1
ATOM 1463 N N . MET B 1 1 ? 29.828 -12.445 -4.82 1 66.5 1 MET B N 1
ATOM 1464 C CA . MET B 1 1 ? 28.672 -13.094 -5.434 1 66.5 1 MET B CA 1
ATOM 1465 C C . MET B 1 1 ? 28.984 -13.516 -6.871 1 66.5 1 MET B C 1
ATOM 1467 O O . MET B 1 1 ? 29.672 -12.789 -7.594 1 66.5 1 MET B O 1
ATOM 1471 N N . SER B 1 2 ? 28.719 -14.75 -7.188 1 85.31 2 SER B N 1
ATOM 1472 C CA . SER B 1 2 ? 29.016 -15.148 -8.562 1 85.31 2 SER B CA 1
ATOM 1473 C C . SER B 1 2 ? 28.172 -14.359 -9.555 1 85.31 2 SER B C 1
ATOM 1475 O O . SER B 1 2 ? 27.109 -13.828 -9.203 1 85.31 2 SER B O 1
ATOM 1477 N N . GLN B 1 3 ? 28.688 -14.109 -10.703 1 93.19 3 GLN B N 1
ATOM 1478 C CA . GLN B 1 3 ? 28.031 -13.391 -11.789 1 93.19 3 GLN B CA 1
ATOM 1479 C C . GLN B 1 3 ? 26.672 -14.016 -12.125 1 93.19 3 GLN B C 1
ATOM 1481 O O . GLN B 1 3 ? 25.703 -13.305 -12.398 1 93.19 3 GLN B O 1
ATOM 1486 N N . LYS B 1 4 ? 26.594 -15.297 -12.023 1 94.75 4 LYS B N 1
ATOM 1487 C CA . LYS B 1 4 ? 25.344 -16.016 -12.32 1 94.75 4 LYS B CA 1
ATOM 1488 C C . LYS B 1 4 ? 24.297 -15.773 -11.234 1 94.75 4 LYS B C 1
ATOM 1490 O O . LYS B 1 4 ? 23.109 -15.617 -11.531 1 94.75 4 LYS B O 1
ATOM 1495 N N . ARG B 1 5 ? 24.797 -15.836 -10.008 1 97 5 ARG B N 1
ATOM 1496 C CA . ARG B 1 5 ? 23.891 -15.57 -8.891 1 97 5 ARG B CA 1
ATOM 1497 C C . ARG B 1 5 ? 23.234 -14.195 -9.023 1 97 5 ARG B C 1
ATOM 1499 O O . ARG B 1 5 ? 22.031 -14.062 -8.875 1 97 5 ARG B O 1
ATOM 1506 N N . GLN B 1 6 ? 24.062 -13.211 -9.336 1 97.75 6 GLN B N 1
ATOM 1507 C CA . GLN B 1 6 ? 23.562 -11.844 -9.484 1 97.75 6 GLN B CA 1
ATOM 1508 C C . GLN B 1 6 ? 22.594 -11.734 -10.664 1 97.75 6 GLN B C 1
ATOM 1510 O O . GLN B 1 6 ? 21.562 -11.062 -10.57 1 97.75 6 GLN B O 1
ATOM 1515 N N . HIS B 1 7 ? 22.891 -12.383 -11.719 1 97.88 7 HIS B N 1
ATOM 1516 C CA . HIS B 1 7 ? 22.047 -12.367 -12.906 1 97.88 7 HIS B CA 1
ATOM 1517 C C . HIS B 1 7 ? 20.672 -12.969 -12.609 1 97.88 7 HIS B C 1
ATOM 1519 O O . HIS B 1 7 ? 19.656 -12.445 -13.062 1 97.88 7 HIS B O 1
ATOM 1525 N N . LEU B 1 8 ? 20.672 -14.023 -11.836 1 98.06 8 LEU B N 1
ATOM 1526 C CA . LEU B 1 8 ? 19.422 -14.648 -11.422 1 98.06 8 LEU B CA 1
ATOM 1527 C C . LEU B 1 8 ? 18.594 -13.688 -10.578 1 98.06 8 LEU B C 1
ATOM 1529 O O . LEU B 1 8 ? 17.391 -13.555 -10.781 1 98.06 8 LEU B O 1
ATOM 1533 N N . ILE B 1 9 ? 19.25 -13 -9.703 1 98.44 9 ILE B N 1
ATOM 1534 C CA . ILE B 1 9 ? 18.562 -12.062 -8.828 1 98.44 9 ILE B CA 1
ATOM 1535 C C . ILE B 1 9 ? 17.984 -10.906 -9.648 1 98.44 9 ILE B C 1
ATOM 1537 O O . ILE B 1 9 ? 16.828 -10.523 -9.477 1 98.44 9 ILE B O 1
ATOM 1541 N N . ASP B 1 10 ? 18.766 -10.391 -10.602 1 98.25 10 ASP B N 1
ATOM 1542 C CA . ASP B 1 10 ? 18.328 -9.297 -11.461 1 98.25 10 ASP B CA 1
ATOM 1543 C C . ASP B 1 10 ? 17.094 -9.695 -12.273 1 98.25 10 ASP B C 1
ATOM 1545 O O . ASP B 1 10 ? 16.125 -8.945 -12.344 1 98.25 10 ASP B O 1
ATOM 1549 N N . THR B 1 11 ? 17.172 -10.852 -12.836 1 98.38 11 THR B N 1
ATOM 1550 C CA . THR B 1 11 ? 16.078 -11.352 -13.68 1 98.38 11 THR B CA 1
ATOM 1551 C C . THR B 1 11 ? 14.82 -11.578 -12.852 1 98.38 11 THR B C 1
ATOM 1553 O O . THR B 1 11 ? 13.734 -11.156 -13.25 1 98.38 11 THR B O 1
ATOM 1556 N N . ALA B 1 12 ? 15.016 -12.234 -11.734 1 98.56 12 ALA B N 1
ATOM 1557 C CA . ALA B 1 12 ? 13.883 -12.523 -10.859 1 98.56 12 ALA B CA 1
ATOM 1558 C C . ALA B 1 12 ? 13.211 -11.234 -10.383 1 98.56 12 ALA B C 1
ATOM 1560 O O . ALA B 1 12 ? 11.984 -11.125 -10.398 1 98.56 12 ALA B O 1
ATOM 1561 N N . LEU B 1 13 ? 14.016 -10.266 -9.969 1 98.31 13 LEU B N 1
ATOM 1562 C CA . LEU B 1 13 ? 13.477 -9.008 -9.484 1 98.31 13 LEU B CA 1
ATOM 1563 C C . LEU B 1 13 ? 12.648 -8.312 -10.562 1 98.31 13 LEU B C 1
ATOM 1565 O O . LEU B 1 13 ? 11.539 -7.844 -10.297 1 98.31 13 LEU B O 1
ATOM 1569 N N . ALA B 1 14 ? 13.164 -8.297 -11.742 1 97.25 14 ALA B N 1
ATOM 1570 C CA . ALA B 1 14 ? 12.438 -7.676 -12.852 1 97.25 14 ALA B CA 1
ATOM 1571 C C . ALA B 1 14 ? 11.094 -8.367 -13.086 1 97.25 14 ALA B C 1
ATOM 1573 O O . ALA B 1 14 ? 10.07 -7.699 -13.25 1 97.25 14 ALA B O 1
ATOM 1574 N N . LEU B 1 15 ? 11.086 -9.688 -13.047 1 97 15 LEU B N 1
ATOM 1575 C CA . LEU B 1 15 ? 9.875 -10.461 -13.281 1 97 15 LEU B CA 1
ATOM 1576 C C . LEU B 1 15 ? 8.891 -10.305 -12.125 1 97 15 LEU B C 1
ATOM 1578 O O . LEU B 1 15 ? 7.711 -10.016 -12.344 1 97 15 LEU B O 1
ATOM 1582 N N . PHE B 1 16 ? 9.414 -10.461 -10.883 1 96.94 16 PHE B N 1
ATOM 1583 C CA . PHE B 1 16 ? 8.57 -10.367 -9.695 1 96.94 16 PHE B CA 1
ATOM 1584 C C . PHE B 1 16 ? 7.957 -8.977 -9.578 1 96.94 16 PHE B C 1
ATOM 1586 O O . PHE B 1 16 ? 6.789 -8.844 -9.219 1 96.94 16 PHE B O 1
ATOM 1593 N N . TYR B 1 17 ? 8.727 -7.98 -9.891 1 95.56 17 TYR B N 1
ATOM 1594 C CA . TYR B 1 17 ? 8.273 -6.602 -9.766 1 95.56 17 TYR B CA 1
ATOM 1595 C C . TYR B 1 17 ? 7.188 -6.285 -10.789 1 95.56 17 TYR B C 1
ATOM 1597 O O . TYR B 1 17 ? 6.242 -5.547 -10.492 1 95.56 17 TYR B O 1
ATOM 1605 N N . ARG B 1 18 ? 7.23 -6.875 -11.898 1 93.44 18 ARG B N 1
ATOM 1606 C CA . ARG B 1 18 ? 6.305 -6.582 -12.992 1 93.44 18 ARG B CA 1
ATOM 1607 C C . ARG B 1 18 ? 5.031 -7.414 -12.867 1 93.44 18 ARG B C 1
ATOM 1609 O O . ARG B 1 18 ? 3.934 -6.918 -13.125 1 93.44 18 ARG B O 1
ATOM 1616 N N . HIS B 1 19 ? 5.184 -8.688 -12.352 1 92.88 19 HIS B N 1
ATOM 1617 C CA . HIS B 1 19 ? 4.062 -9.602 -12.523 1 92.88 19 HIS B CA 1
ATOM 1618 C C . HIS B 1 19 ? 3.547 -10.102 -11.18 1 92.88 19 HIS B C 1
ATOM 1620 O O . HIS B 1 19 ? 2.479 -10.711 -11.109 1 92.88 19 HIS B O 1
ATOM 1626 N N . GLY B 1 20 ? 4.293 -9.781 -10.117 1 93.38 20 GLY B N 1
ATOM 1627 C CA . GLY B 1 20 ? 3.992 -10.422 -8.844 1 93.38 20 GLY B CA 1
ATOM 1628 C C . GLY B 1 20 ? 4.758 -11.711 -8.625 1 93.38 20 GLY B C 1
ATOM 1629 O O . GLY B 1 20 ? 5.062 -12.43 -9.586 1 93.38 20 GLY B O 1
ATOM 1630 N N . ILE B 1 21 ? 4.984 -12.062 -7.469 1 95.31 21 ILE B N 1
ATOM 1631 C CA . ILE B 1 21 ? 5.855 -13.172 -7.109 1 95.31 21 ILE B CA 1
ATOM 1632 C C . ILE B 1 21 ? 5.164 -14.5 -7.426 1 95.31 21 ILE B C 1
ATOM 1634 O O . ILE B 1 21 ? 5.758 -15.383 -8.047 1 95.31 21 ILE B O 1
ATOM 1638 N N . HIS B 1 22 ? 3.936 -14.664 -7.047 1 94 22 HIS B N 1
ATOM 1639 C CA . HIS B 1 22 ? 3.25 -15.938 -7.219 1 94 22 HIS B CA 1
ATOM 1640 C C . HIS B 1 22 ? 2.945 -16.203 -8.688 1 94 22 HIS B C 1
ATOM 1642 O O . HIS B 1 22 ? 2.816 -17.359 -9.094 1 94 22 HIS B O 1
ATOM 1648 N N . ALA B 1 23 ? 2.9 -15.195 -9.477 1 93.69 23 ALA B N 1
ATOM 1649 C CA . ALA B 1 23 ? 2.602 -15.352 -10.898 1 93.69 23 ALA B CA 1
ATOM 1650 C C . ALA B 1 23 ? 3.805 -15.914 -11.648 1 93.69 23 ALA B C 1
ATOM 1652 O O . ALA B 1 23 ? 3.672 -16.375 -12.781 1 93.69 23 ALA B O 1
ATOM 1653 N N . ILE B 1 24 ? 4.969 -15.797 -11.062 1 95.94 24 ILE B N 1
ATOM 1654 C CA . ILE B 1 24 ? 6.207 -16.188 -11.719 1 95.94 24 ILE B CA 1
ATOM 1655 C C . ILE B 1 24 ? 6.742 -17.469 -11.086 1 95.94 24 ILE B C 1
ATOM 1657 O O . ILE B 1 24 ? 7.035 -17.5 -9.891 1 95.94 24 ILE B O 1
ATOM 1661 N N . GLY B 1 25 ? 6.859 -18.531 -11.891 1 95.19 25 GLY B N 1
ATOM 1662 C CA . GLY B 1 25 ? 7.484 -19.75 -11.43 1 95.19 25 GLY B CA 1
ATOM 1663 C C . GLY B 1 25 ? 8.984 -19.781 -11.648 1 95.19 25 GLY B C 1
ATOM 1664 O O . GLY B 1 25 ? 9.516 -18.969 -12.414 1 95.19 25 GLY B O 1
ATOM 1665 N N . ILE B 1 26 ? 9.57 -20.719 -11 1 96 26 ILE B N 1
ATOM 1666 C CA . ILE B 1 26 ? 11.016 -20.859 -11.117 1 96 26 ILE B CA 1
ATOM 1667 C C . ILE B 1 26 ? 11.398 -21.141 -12.57 1 96 26 ILE B C 1
ATOM 1669 O O . ILE B 1 26 ? 12.438 -20.688 -13.047 1 96 26 ILE B O 1
ATOM 1673 N N . ASN B 1 27 ? 10.586 -21.875 -13.281 1 96.62 27 ASN B N 1
ATOM 1674 C CA . ASN B 1 27 ? 10.859 -22.203 -14.68 1 96.62 27 ASN B CA 1
ATOM 1675 C C . ASN B 1 27 ? 10.883 -20.938 -15.547 1 96.62 27 ASN B C 1
ATOM 1677 O O . ASN B 1 27 ? 11.664 -20.859 -16.5 1 96.62 27 ASN B O 1
ATOM 1681 N N . GLU B 1 28 ? 10.062 -20.031 -15.242 1 97.5 28 GLU B N 1
ATOM 1682 C CA . GLU B 1 28 ? 10.055 -18.781 -15.984 1 97.5 28 GLU B CA 1
ATOM 1683 C C . GLU B 1 28 ? 11.328 -17.984 -15.727 1 97.5 28 GLU B C 1
ATOM 1685 O O . GLU B 1 28 ? 11.859 -17.344 -16.641 1 97.5 28 GLU B O 1
ATOM 1690 N N . VAL B 1 29 ? 11.812 -17.984 -14.5 1 98.06 29 VAL B N 1
ATOM 1691 C CA . VAL B 1 29 ? 13.062 -17.312 -14.164 1 98.06 29 VAL B CA 1
ATOM 1692 C C . VAL B 1 29 ? 14.219 -17.953 -14.93 1 98.06 29 VAL B C 1
ATOM 1694 O O . VAL B 1 29 ? 15.07 -17.25 -15.484 1 98.06 29 VAL B O 1
ATOM 1697 N N . ILE B 1 30 ? 14.141 -19.219 -14.992 1 97.56 30 ILE B N 1
ATOM 1698 C CA . ILE B 1 30 ? 15.172 -19.984 -15.695 1 97.56 30 ILE B CA 1
ATOM 1699 C C . ILE B 1 30 ? 15.148 -19.641 -17.172 1 97.56 30 ILE B C 1
ATOM 1701 O O . ILE B 1 30 ? 16.188 -19.297 -17.766 1 97.56 30 ILE B O 1
ATOM 1705 N N . ALA B 1 31 ? 14.016 -19.656 -17.734 1 98.12 31 ALA B N 1
ATOM 1706 C CA . ALA B 1 31 ? 13.852 -19.359 -19.156 1 98.12 31 ALA B CA 1
ATOM 1707 C C . ALA B 1 31 ? 14.312 -17.938 -19.484 1 98.12 31 ALA B C 1
ATOM 1709 O O . ALA B 1 31 ? 15.008 -17.719 -20.469 1 98.12 31 ALA B O 1
ATOM 1710 N N . SER B 1 32 ? 13.992 -17.047 -18.672 1 98.06 32 SER B N 1
ATOM 1711 C CA . SER B 1 32 ? 14.297 -15.641 -18.906 1 98.06 32 SER B CA 1
ATOM 1712 C C . SER B 1 32 ? 15.773 -15.344 -18.688 1 98.06 32 SER B C 1
ATOM 1714 O O . SER B 1 32 ? 16.359 -14.492 -19.359 1 98.06 32 SER B O 1
ATOM 1716 N N . SER B 1 33 ? 16.344 -16 -17.719 1 97.62 33 SER B N 1
ATOM 1717 C CA . SER B 1 33 ? 17.734 -15.742 -17.375 1 97.62 33 SER B CA 1
ATOM 1718 C C . SER B 1 33 ? 18.688 -16.516 -18.297 1 97.62 33 SER B C 1
ATOM 1720 O O . SER B 1 33 ? 19.844 -16.125 -18.453 1 97.62 33 SER B O 1
ATOM 1722 N N . GLY B 1 34 ? 18.219 -17.656 -18.75 1 97.5 34 GLY B N 1
ATOM 1723 C CA . GLY B 1 34 ? 19.078 -18.531 -19.516 1 97.5 34 GLY B CA 1
ATOM 1724 C C . GLY B 1 34 ? 20.016 -19.344 -18.656 1 97.5 34 GLY B C 1
ATOM 1725 O O . GLY B 1 34 ? 20.922 -20 -19.172 1 97.5 34 GLY B O 1
ATOM 1726 N N . VAL B 1 35 ? 19.891 -19.25 -17.391 1 96.25 35 VAL B N 1
ATOM 1727 C CA . VAL B 1 35 ? 20.734 -20 -16.453 1 96.25 35 VAL B CA 1
ATOM 1728 C C . VAL B 1 35 ? 20.156 -21.391 -16.25 1 96.25 35 VAL B C 1
ATOM 1730 O O . VAL B 1 35 ? 18.938 -21.562 -16.141 1 96.25 35 VAL B O 1
ATOM 1733 N N . ALA B 1 36 ? 21.031 -22.375 -16.172 1 96.06 36 ALA B N 1
ATOM 1734 C CA . ALA B 1 36 ? 20.594 -23.75 -16 1 96.06 36 ALA B CA 1
ATOM 1735 C C . ALA B 1 36 ? 19.891 -23.953 -14.656 1 96.06 36 ALA B C 1
ATOM 1737 O O . ALA B 1 36 ? 20.281 -23.344 -13.656 1 96.06 36 ALA B O 1
ATOM 1738 N N . LYS B 1 37 ? 18.906 -24.859 -14.656 1 95.75 37 LYS B N 1
ATOM 1739 C CA . LYS B 1 37 ? 18.125 -25.172 -13.453 1 95.75 37 LYS B CA 1
ATOM 1740 C C . LYS B 1 37 ? 19.047 -25.609 -12.312 1 95.75 37 LYS B C 1
ATOM 1742 O O . LYS B 1 37 ? 18.875 -25.156 -11.18 1 95.75 37 LYS B O 1
ATOM 1747 N N . ARG B 1 38 ? 20 -26.422 -12.602 1 95.62 38 ARG B N 1
ATOM 1748 C CA . ARG B 1 38 ? 20.938 -26.906 -11.594 1 95.62 38 ARG B CA 1
ATOM 1749 C C . ARG B 1 38 ? 21.688 -25.734 -10.945 1 95.62 38 ARG B C 1
ATOM 1751 O O . ARG B 1 38 ? 21.875 -25.719 -9.734 1 95.62 38 ARG B O 1
ATOM 1758 N N . THR B 1 39 ? 22.062 -24.859 -11.773 1 95.69 39 THR B N 1
ATOM 1759 C CA . THR B 1 39 ? 22.797 -23.703 -11.297 1 95.69 39 THR B CA 1
ATOM 1760 C C . THR B 1 39 ? 21.938 -22.859 -10.359 1 95.69 39 THR B C 1
ATOM 1762 O O . THR B 1 39 ? 22.406 -22.39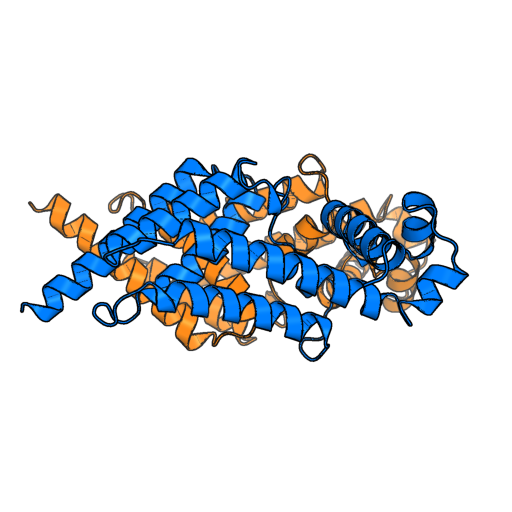1 -9.328 1 95.69 39 THR B O 1
ATOM 1765 N N . LEU B 1 40 ? 20.641 -22.625 -10.719 1 96.69 40 LEU B N 1
ATOM 1766 C CA . LEU B 1 40 ? 19.734 -21.875 -9.852 1 96.69 40 LEU B CA 1
ATOM 1767 C C . LEU B 1 40 ? 19.656 -22.516 -8.469 1 96.69 40 LEU B C 1
ATOM 1769 O O . LEU B 1 40 ? 19.781 -21.828 -7.453 1 96.69 40 LEU B O 1
ATOM 1773 N N . TYR B 1 41 ? 19.625 -23.844 -8.445 1 96.12 41 TYR B N 1
ATOM 1774 C CA . TYR B 1 41 ? 19.422 -24.531 -7.18 1 96.12 41 TYR B CA 1
ATOM 1775 C C . TYR B 1 41 ? 20.734 -24.703 -6.426 1 96.12 41 TYR B C 1
ATOM 1777 O O . TYR B 1 41 ? 20.734 -25.047 -5.242 1 96.12 41 TYR B O 1
ATOM 1785 N N . THR B 1 42 ? 21.812 -24.484 -7.141 1 96.62 42 THR B N 1
ATOM 1786 C CA . THR B 1 42 ? 23.094 -24.375 -6.449 1 96.62 42 THR B CA 1
ATOM 1787 C C . THR B 1 42 ? 23.141 -23.109 -5.605 1 96.62 42 THR B C 1
ATOM 1789 O O . THR B 1 42 ? 23.734 -23.094 -4.531 1 96.62 42 THR B O 1
ATOM 1792 N N . HIS B 1 43 ? 22.516 -22.094 -6.121 1 96.81 43 HIS B N 1
ATOM 1793 C CA . HIS B 1 43 ? 22.594 -20.797 -5.469 1 96.81 43 HIS B CA 1
ATOM 1794 C C . HIS B 1 43 ? 21.422 -20.578 -4.523 1 96.81 43 HIS B C 1
ATOM 1796 O O . HIS B 1 43 ? 21.547 -19.875 -3.52 1 96.81 43 HIS B O 1
ATOM 1802 N N . PHE B 1 44 ? 20.234 -21.172 -4.879 1 97.81 44 PHE B N 1
ATOM 1803 C CA . PHE B 1 44 ? 19.031 -20.953 -4.098 1 97.81 44 PHE B CA 1
ATOM 1804 C C . PHE B 1 44 ? 18.281 -22.25 -3.855 1 97.81 44 PHE B C 1
ATOM 1806 O O . PHE B 1 44 ? 17.828 -22.906 -4.801 1 97.81 44 PHE B O 1
ATOM 1813 N N . ASP B 1 45 ? 17.984 -22.469 -2.594 1 95.94 45 ASP B N 1
ATOM 1814 C CA . ASP B 1 45 ? 17.391 -23.75 -2.197 1 95.94 45 ASP B CA 1
ATOM 1815 C C . ASP B 1 45 ? 15.891 -23.766 -2.473 1 95.94 45 ASP B C 1
ATOM 1817 O O . ASP B 1 45 ? 15.266 -24.828 -2.477 1 95.94 45 ASP B O 1
ATOM 1821 N N . SER B 1 46 ? 15.391 -22.625 -2.658 1 96.12 46 SER B N 1
ATOM 1822 C CA . SER B 1 46 ? 13.945 -22.5 -2.854 1 96.12 46 SER B CA 1
ATOM 1823 C C . SER B 1 46 ? 13.594 -21.172 -3.535 1 96.12 46 SER B C 1
ATOM 1825 O O . SER B 1 46 ? 14.43 -20.281 -3.625 1 96.12 46 SER B O 1
ATOM 1827 N N . LYS B 1 47 ? 12.453 -21.094 -4.035 1 96.06 47 LYS B N 1
ATOM 1828 C CA . LYS B 1 47 ? 11.953 -19.828 -4.582 1 96.06 47 LYS B CA 1
ATOM 1829 C C . LYS B 1 47 ? 11.961 -18.734 -3.521 1 96.06 47 LYS B C 1
ATOM 1831 O O . LYS B 1 47 ? 12.25 -17.578 -3.822 1 96.06 47 LYS B O 1
ATOM 1836 N N . GLU B 1 48 ? 11.617 -19.125 -2.279 1 96.38 48 GLU B N 1
ATOM 1837 C CA . GLU B 1 48 ? 11.594 -18.156 -1.177 1 96.38 48 GLU B CA 1
ATOM 1838 C C . GLU B 1 48 ? 12.977 -17.547 -0.957 1 96.38 48 GLU B C 1
ATOM 1840 O O . GLU B 1 48 ? 13.094 -16.344 -0.711 1 96.38 48 GLU B O 1
ATOM 1845 N N . ALA B 1 49 ? 13.945 -18.359 -1.075 1 97.94 49 ALA B N 1
ATOM 1846 C CA . ALA B 1 49 ? 15.305 -17.859 -0.933 1 97.94 49 ALA B CA 1
ATOM 1847 C C . ALA B 1 49 ? 15.633 -16.828 -2.02 1 97.94 49 ALA B C 1
ATOM 1849 O O . ALA B 1 49 ? 16.297 -15.828 -1.759 1 97.94 49 ALA B O 1
ATOM 1850 N N . LEU B 1 50 ? 15.211 -17.141 -3.213 1 98.31 50 LEU B N 1
ATOM 1851 C CA . LEU B 1 50 ? 15.406 -16.219 -4.324 1 98.31 50 LEU B CA 1
ATOM 1852 C C . LEU B 1 50 ? 14.641 -14.914 -4.094 1 98.31 50 LEU B C 1
ATOM 1854 O O . LEU B 1 50 ? 15.164 -13.828 -4.32 1 98.31 50 LEU B O 1
ATOM 1858 N N . VAL B 1 51 ? 13.422 -15 -3.584 1 98.38 51 VAL B N 1
ATOM 1859 C CA . VAL B 1 51 ? 12.602 -13.836 -3.275 1 98.38 51 VAL B CA 1
ATOM 1860 C C . VAL B 1 51 ? 13.312 -12.969 -2.234 1 98.38 51 VAL B C 1
ATOM 1862 O O . VAL B 1 51 ? 13.414 -11.75 -2.398 1 98.38 51 VAL B O 1
ATOM 1865 N N . LEU B 1 52 ? 13.828 -13.578 -1.213 1 98.62 52 LEU B N 1
ATOM 1866 C CA . LEU B 1 52 ? 14.523 -12.844 -0.167 1 98.62 52 LEU B CA 1
ATOM 1867 C C . LEU B 1 52 ? 15.742 -12.117 -0.731 1 98.62 52 LEU B C 1
ATOM 1869 O O . LEU B 1 52 ? 16.031 -10.984 -0.334 1 98.62 52 LEU B O 1
ATOM 1873 N N . ALA B 1 53 ? 16.375 -12.727 -1.658 1 98.62 53 ALA B N 1
ATOM 1874 C CA . ALA B 1 53 ? 17.531 -12.102 -2.285 1 98.62 53 ALA B CA 1
ATOM 1875 C C . ALA B 1 53 ? 17.125 -10.883 -3.107 1 98.62 53 ALA B C 1
ATOM 1877 O O . ALA B 1 53 ? 17.828 -9.875 -3.135 1 98.62 53 ALA B O 1
ATOM 1878 N N . THR B 1 54 ? 16.016 -10.992 -3.82 1 98.69 54 THR B N 1
ATOM 1879 C CA . THR B 1 54 ? 15.523 -9.844 -4.578 1 98.69 54 THR B CA 1
ATOM 1880 C C . THR B 1 54 ? 15.125 -8.711 -3.646 1 98.69 54 THR B C 1
ATOM 1882 O O . THR B 1 54 ? 15.367 -7.539 -3.945 1 98.69 54 THR B O 1
ATOM 1885 N N . LEU B 1 55 ? 14.523 -9.016 -2.504 1 98.75 55 LEU B N 1
ATOM 1886 C CA . LEU B 1 55 ? 14.164 -8.016 -1.508 1 98.75 55 LEU B CA 1
ATOM 1887 C C . LEU B 1 55 ? 15.406 -7.312 -0.972 1 98.75 55 LEU B C 1
ATOM 1889 O O . LEU B 1 55 ? 15.43 -6.086 -0.85 1 98.75 55 LEU B O 1
ATOM 1893 N N . ALA B 1 56 ? 16.375 -8.109 -0.694 1 98.81 56 ALA B N 1
ATOM 1894 C CA . ALA B 1 56 ? 17.625 -7.551 -0.17 1 98.81 56 ALA B CA 1
ATOM 1895 C C . ALA B 1 56 ? 18.25 -6.59 -1.171 1 98.81 56 ALA B C 1
ATOM 1897 O O . ALA B 1 56 ? 18.703 -5.5 -0.8 1 98.81 56 ALA B O 1
ATOM 1898 N N . GLN B 1 57 ? 18.297 -7 -2.395 1 98.62 57 GLN B N 1
ATOM 1899 C CA . GLN B 1 57 ? 18.859 -6.148 -3.434 1 98.62 57 GLN B CA 1
ATOM 1900 C C . GLN B 1 57 ? 18.062 -4.844 -3.562 1 98.62 57 GLN B C 1
ATOM 1902 O O . GLN B 1 57 ? 18.656 -3.764 -3.639 1 98.62 57 GLN B O 1
ATOM 1907 N N . ARG B 1 58 ? 16.781 -4.961 -3.623 1 98.69 58 ARG B N 1
ATOM 1908 C CA . ARG B 1 58 ? 15.922 -3.789 -3.754 1 98.69 58 ARG B CA 1
ATOM 1909 C C . ARG B 1 58 ? 16.062 -2.871 -2.545 1 98.69 58 ARG B C 1
ATOM 1911 O O . ARG B 1 58 ? 16.078 -1.646 -2.688 1 98.69 58 ARG B O 1
ATOM 1918 N N . HIS B 1 59 ? 16.141 -3.449 -1.367 1 98.75 59 HIS B N 1
ATOM 1919 C CA . HIS B 1 59 ? 16.359 -2.701 -0.133 1 98.75 59 HIS B CA 1
ATOM 1920 C C . HIS B 1 59 ? 17.641 -1.874 -0.198 1 98.75 59 HIS B C 1
ATOM 1922 O O . HIS B 1 59 ? 17.609 -0.668 0.056 1 98.75 59 HIS B O 1
ATOM 1928 N N . GLU B 1 60 ? 18.672 -2.533 -0.545 1 98.69 60 GLU B N 1
ATOM 1929 C CA . GLU B 1 60 ? 19.969 -1.86 -0.585 1 98.69 60 GLU B CA 1
ATOM 1930 C C . GLU B 1 60 ? 19.969 -0.72 -1.599 1 98.69 60 GLU B C 1
ATOM 1932 O O . GLU B 1 60 ? 20.469 0.37 -1.316 1 98.69 60 GLU B O 1
ATOM 1937 N N . ALA B 1 61 ? 19.422 -0.982 -2.746 1 98.56 61 ALA B N 1
ATOM 1938 C CA . ALA B 1 61 ? 19.344 0.043 -3.785 1 98.56 61 ALA B CA 1
ATOM 1939 C C . ALA B 1 61 ? 18.547 1.247 -3.309 1 98.56 61 ALA B C 1
ATOM 1941 O O . ALA B 1 61 ? 18.938 2.395 -3.514 1 98.56 61 ALA B O 1
ATOM 1942 N N . PHE B 1 62 ? 17.422 1.013 -2.701 1 98.75 62 PHE B N 1
ATOM 1943 C CA . PHE B 1 62 ? 16.547 2.084 -2.252 1 98.75 62 PHE B CA 1
ATOM 1944 C C . PHE B 1 62 ? 17.203 2.9 -1.146 1 98.75 62 PHE B C 1
ATOM 1946 O O . PHE B 1 62 ? 17.188 4.133 -1.187 1 98.75 62 PHE B O 1
ATOM 1953 N N . ILE B 1 63 ? 17.781 2.227 -0.138 1 98.75 63 ILE B N 1
ATOM 1954 C CA . ILE B 1 63 ? 18.391 2.885 1.009 1 98.75 63 ILE B CA 1
ATOM 1955 C C . ILE B 1 63 ? 19.562 3.748 0.542 1 98.75 63 ILE B C 1
ATOM 1957 O O . ILE B 1 63 ? 19.688 4.91 0.934 1 98.75 63 ILE B O 1
ATOM 1961 N N . ASP B 1 64 ? 20.359 3.205 -0.325 1 98.62 64 ASP B N 1
ATOM 1962 C CA . ASP B 1 64 ? 21.516 3.951 -0.828 1 98.62 64 ASP B CA 1
ATOM 1963 C C . ASP B 1 64 ? 21.062 5.176 -1.625 1 98.62 64 ASP B C 1
ATOM 1965 O O . ASP B 1 64 ? 21.625 6.266 -1.459 1 98.62 64 ASP B O 1
ATOM 1969 N N . TRP B 1 65 ? 20.109 4.969 -2.43 1 98.69 65 TRP B N 1
ATOM 1970 C CA . TRP B 1 65 ? 19.562 6.047 -3.252 1 98.69 65 TRP B CA 1
ATOM 1971 C C . TRP B 1 65 ? 18.969 7.152 -2.383 1 98.69 65 TRP B C 1
ATOM 1973 O O . TRP B 1 65 ? 19.297 8.328 -2.568 1 98.69 65 TRP B O 1
ATOM 1983 N N . LEU B 1 66 ? 18.172 6.809 -1.398 1 98.62 66 LEU B N 1
ATOM 1984 C CA . LEU B 1 66 ? 17.531 7.789 -0.528 1 98.62 66 LEU B CA 1
ATOM 1985 C C . LEU B 1 66 ? 18.562 8.523 0.318 1 98.62 66 LEU B C 1
ATOM 1987 O O . LEU B 1 66 ? 18.453 9.734 0.524 1 98.62 66 LEU B O 1
ATOM 1991 N N . ARG B 1 67 ? 19.516 7.762 0.799 1 98.31 67 ARG B N 1
ATOM 1992 C CA . ARG B 1 67 ? 20.594 8.367 1.571 1 98.31 67 ARG B CA 1
ATOM 1993 C C . ARG B 1 67 ? 21.281 9.477 0.774 1 98.31 67 ARG B C 1
ATOM 1995 O O . ARG B 1 67 ? 21.547 10.555 1.304 1 98.31 67 ARG B O 1
ATOM 2002 N N . GLN B 1 68 ? 21.531 9.227 -0.461 1 98.19 68 GLN B N 1
ATOM 2003 C CA . GLN B 1 68 ? 22.156 10.219 -1.33 1 98.19 68 GLN B CA 1
ATOM 2004 C C . GLN B 1 68 ? 21.25 11.422 -1.528 1 98.19 68 GLN B C 1
ATOM 2006 O O . GLN B 1 68 ? 21.703 12.57 -1.51 1 98.19 68 GLN B O 1
ATOM 2011 N N . CYS B 1 69 ? 19.984 11.195 -1.757 1 98.19 69 CYS B N 1
ATOM 2012 C CA . CYS B 1 69 ? 19.016 12.258 -1.974 1 98.19 69 CYS B CA 1
ATOM 2013 C C . CYS B 1 69 ? 18.922 13.172 -0.756 1 98.19 69 CYS B C 1
ATOM 2015 O O . CYS B 1 69 ? 18.625 14.359 -0.886 1 98.19 69 CYS B O 1
ATOM 2017 N N . LEU B 1 70 ? 19.172 12.633 0.445 1 97.88 70 LEU B N 1
ATOM 2018 C CA . LEU B 1 70 ? 18.984 13.375 1.684 1 97.88 70 LEU B CA 1
ATOM 2019 C C . LEU B 1 70 ? 20.281 14.023 2.143 1 97.88 70 LEU B C 1
ATOM 2021 O O . LEU B 1 70 ? 20.281 14.859 3.051 1 97.88 70 LEU B O 1
ATOM 2025 N N . SER B 1 71 ? 21.328 13.625 1.466 1 96.5 71 SER B N 1
ATOM 2026 C CA . SER B 1 71 ? 22.656 14.141 1.839 1 96.5 71 SER B CA 1
ATOM 2027 C C . SER B 1 71 ? 22.703 15.656 1.74 1 96.5 71 SER B C 1
ATOM 2029 O O . SER B 1 71 ? 22.219 16.234 0.764 1 9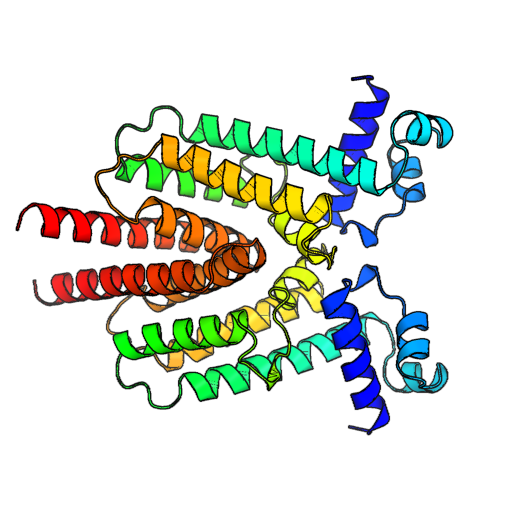6.5 71 SER B O 1
ATOM 2031 N N . GLY B 1 72 ? 23.172 16.328 2.775 1 93.12 72 GLY B N 1
ATOM 2032 C CA . GLY B 1 72 ? 23.391 17.766 2.754 1 93.12 72 GLY B CA 1
ATOM 2033 C C . GLY B 1 72 ? 22.234 18.562 3.34 1 93.12 72 GLY B C 1
ATOM 2034 O O . GLY B 1 72 ? 22.266 19.781 3.389 1 93.12 72 GLY B O 1
ATOM 2035 N N . SER B 1 73 ? 21.156 17.859 3.705 1 94.25 73 SER B N 1
ATOM 2036 C CA . SER B 1 73 ? 20.062 18.578 4.355 1 94.25 73 SER B CA 1
ATOM 2037 C C . SER B 1 73 ? 20.531 19.25 5.641 1 94.25 73 SER B C 1
ATOM 2039 O O . SER B 1 73 ? 21.266 18.656 6.426 1 94.25 73 SER B O 1
ATOM 2041 N N . THR B 1 74 ? 20.031 20.484 5.906 1 93.62 74 THR B N 1
ATOM 2042 C CA . THR B 1 74 ? 20.594 21.25 7.012 1 93.62 74 THR B CA 1
ATOM 2043 C C . THR B 1 74 ? 19.531 21.531 8.078 1 93.62 74 THR B C 1
ATOM 2045 O O . THR B 1 74 ? 19.859 21.938 9.195 1 93.62 74 THR B O 1
ATOM 2048 N N . ASN B 1 75 ? 18.312 21.391 7.73 1 95.12 75 ASN B N 1
ATOM 2049 C CA . ASN B 1 75 ? 17.219 21.578 8.688 1 95.12 75 ASN B CA 1
ATOM 2050 C C . ASN B 1 75 ? 16.016 20.703 8.336 1 95.12 75 ASN B C 1
ATOM 2052 O O . ASN B 1 75 ? 15.984 20.078 7.277 1 95.12 75 ASN B O 1
ATOM 2056 N N . ASP B 1 76 ? 15.047 20.703 9.141 1 97 76 ASP B N 1
ATOM 2057 C CA . ASP B 1 76 ? 13.906 19.797 9.016 1 97 76 ASP B CA 1
ATOM 2058 C C . ASP B 1 76 ? 13.086 20.109 7.77 1 97 76 ASP B C 1
ATOM 2060 O O . ASP B 1 76 ? 12.641 19.203 7.066 1 97 76 ASP B O 1
ATOM 2064 N N . THR B 1 77 ? 12.852 21.406 7.52 1 96.5 77 THR B N 1
ATOM 2065 C CA . THR B 1 77 ? 12.086 21.797 6.352 1 96.5 77 THR B CA 1
ATOM 2066 C C . THR B 1 77 ? 12.742 21.312 5.066 1 96.5 77 THR B C 1
ATOM 2068 O O . THR B 1 77 ? 12.07 20.766 4.188 1 96.5 77 THR B O 1
ATOM 2071 N N . GLU B 1 78 ? 13.992 21.438 5.004 1 97.25 78 GLU B N 1
ATOM 2072 C CA . GLU B 1 78 ? 14.742 20.969 3.842 1 97.25 78 GLU B CA 1
ATOM 2073 C C . GLU B 1 78 ? 14.688 19.453 3.723 1 97.25 78 GLU B C 1
ATOM 2075 O O . GLU B 1 78 ? 14.578 18.906 2.617 1 97.25 78 GLU B O 1
ATOM 2080 N N . THR B 1 79 ? 14.82 18.766 4.812 1 98.06 79 THR B N 1
ATOM 2081 C CA . THR B 1 79 ? 14.727 17.312 4.805 1 98.06 79 THR B CA 1
ATOM 2082 C C . THR B 1 79 ? 13.383 16.859 4.246 1 98.06 79 THR B C 1
ATOM 2084 O O . THR B 1 79 ? 13.328 15.969 3.385 1 98.06 79 THR B O 1
ATOM 2087 N N . VAL B 1 80 ? 12.312 17.469 4.695 1 98.5 80 VAL B N 1
ATOM 2088 C CA . VAL B 1 80 ? 10.969 17.141 4.215 1 98.5 80 VAL B CA 1
ATOM 2089 C C . VAL B 1 80 ? 10.906 17.359 2.703 1 98.5 80 VAL B C 1
ATOM 2091 O O . VAL B 1 80 ? 10.445 16.469 1.971 1 98.5 80 VAL B O 1
ATOM 2094 N N . GLU B 1 81 ? 11.375 18.469 2.252 1 98.5 81 GLU B N 1
ATOM 2095 C CA . GLU B 1 81 ? 11.352 18.781 0.826 1 98.5 81 GLU B CA 1
ATOM 2096 C C . GLU B 1 81 ? 12.164 17.781 0.024 1 98.5 81 GLU B C 1
ATOM 2098 O O . GLU B 1 81 ? 11.727 17.312 -1.035 1 98.5 81 GLU B O 1
ATOM 2103 N N . ARG B 1 82 ? 13.305 17.406 0.531 1 98.5 82 ARG B N 1
ATOM 2104 C CA . ARG B 1 82 ? 14.188 16.484 -0.17 1 98.5 82 ARG B CA 1
ATOM 2105 C C . ARG B 1 82 ? 13.578 15.094 -0.25 1 98.5 82 ARG B C 1
ATOM 2107 O O . ARG B 1 82 ? 13.727 14.406 -1.259 1 98.5 82 ARG B O 1
ATOM 2114 N N . VAL B 1 83 ? 12.914 14.664 0.797 1 98.81 83 VAL B N 1
ATOM 2115 C CA . VAL B 1 83 ? 12.258 13.359 0.791 1 98.81 83 VAL B CA 1
ATOM 2116 C C . VAL B 1 83 ? 11.219 13.305 -0.329 1 98.81 83 VAL B C 1
ATOM 2118 O O . VAL B 1 83 ? 11.234 12.391 -1.154 1 98.81 83 VAL B O 1
ATOM 2121 N N . PHE B 1 84 ? 10.375 14.281 -0.431 1 98.81 84 PHE B N 1
ATOM 2122 C CA . PHE B 1 84 ? 9.266 14.219 -1.374 1 98.81 84 PHE B CA 1
ATOM 2123 C C . PHE B 1 84 ? 9.727 14.594 -2.777 1 98.81 84 PHE B C 1
ATOM 2125 O O . PHE B 1 84 ? 9.141 14.156 -3.768 1 98.81 84 PHE B O 1
ATOM 2132 N N . ASP B 1 85 ? 10.789 15.383 -2.871 1 98.62 85 ASP B N 1
ATOM 2133 C CA . ASP B 1 85 ? 11.438 15.555 -4.168 1 98.62 85 ASP B CA 1
ATOM 2134 C C . ASP B 1 85 ? 12 14.234 -4.684 1 98.62 85 ASP B C 1
ATOM 2136 O O . ASP B 1 85 ? 11.859 13.906 -5.863 1 98.62 85 ASP B O 1
ATOM 2140 N N . ALA B 1 86 ? 12.656 13.523 -3.82 1 98.62 86 ALA B N 1
ATOM 2141 C CA . ALA B 1 86 ? 13.18 12.203 -4.172 1 98.62 86 ALA B CA 1
ATOM 2142 C C . ALA B 1 86 ? 12.055 11.273 -4.617 1 98.62 86 ALA B C 1
ATOM 2144 O O . ALA B 1 86 ? 12.164 10.602 -5.648 1 98.62 86 ALA B O 1
ATOM 2145 N N . LEU B 1 87 ? 10.953 11.258 -3.906 1 98.75 87 LEU B N 1
ATOM 2146 C CA . LEU B 1 87 ? 9.82 10.422 -4.266 1 98.75 87 LEU B CA 1
ATOM 2147 C C . LEU B 1 87 ? 9.25 10.82 -5.621 1 98.75 87 LEU B C 1
ATOM 2149 O O . LEU B 1 87 ? 8.938 9.961 -6.449 1 98.75 87 LEU B O 1
ATOM 2153 N N . HIS B 1 88 ? 9.141 12.133 -5.812 1 98.75 88 HIS B N 1
ATOM 2154 C CA . HIS B 1 88 ? 8.656 12.609 -7.105 1 98.75 88 HIS B CA 1
ATOM 2155 C C . HIS B 1 88 ? 9.539 12.109 -8.242 1 98.75 88 HIS B C 1
ATOM 2157 O O . HIS B 1 88 ? 9.039 11.656 -9.273 1 98.75 88 HIS B O 1
ATOM 2163 N N . ARG B 1 89 ? 10.859 12.203 -8.047 1 98.38 89 ARG B N 1
ATOM 2164 C CA . ARG B 1 89 ? 11.805 11.695 -9.039 1 98.38 89 ARG B CA 1
ATOM 2165 C C . ARG B 1 89 ? 11.609 10.203 -9.266 1 98.38 89 ARG B C 1
ATOM 2167 O O . ARG B 1 89 ? 11.602 9.742 -10.414 1 98.38 89 ARG B O 1
ATOM 2174 N N . TRP B 1 90 ? 11.453 9.469 -8.234 1 98.5 90 TRP B N 1
ATOM 2175 C CA . TRP B 1 90 ? 11.211 8.031 -8.344 1 98.5 90 TRP B CA 1
ATOM 2176 C C . TRP B 1 90 ? 9.922 7.75 -9.094 1 98.5 90 TRP B C 1
ATOM 2178 O O . TRP B 1 90 ? 9.891 6.926 -10.008 1 98.5 90 TRP B O 1
ATOM 2188 N N . PHE B 1 91 ? 8.867 8.492 -8.719 1 98.38 91 PHE B N 1
ATOM 2189 C CA . PHE B 1 91 ? 7.551 8.289 -9.312 1 98.38 91 PHE B CA 1
ATOM 2190 C C . PHE B 1 91 ? 7.582 8.57 -10.805 1 98.38 91 PHE B C 1
ATOM 2192 O O . PHE B 1 91 ? 6.848 7.957 -11.578 1 98.38 91 PHE B O 1
ATOM 2199 N N . THR B 1 92 ? 8.438 9.422 -11.219 1 97.75 92 THR B N 1
ATOM 2200 C CA . THR B 1 92 ? 8.422 9.883 -12.602 1 97.75 92 THR B CA 1
ATOM 2201 C C . THR B 1 92 ? 9.562 9.258 -13.398 1 97.75 92 THR B C 1
ATOM 2203 O O . THR B 1 92 ? 9.859 9.688 -14.508 1 97.75 92 THR B O 1
ATOM 2206 N N . GLY B 1 93 ? 10.234 8.32 -12.859 1 96.19 93 GLY B N 1
ATOM 2207 C CA . GLY B 1 93 ? 11.227 7.543 -13.578 1 96.19 93 GLY B CA 1
ATOM 2208 C C . GLY B 1 93 ? 12.625 8.141 -13.5 1 96.19 93 GLY B C 1
ATOM 2209 O O . GLY B 1 93 ? 13.508 7.77 -14.281 1 96.19 93 GLY B O 1
ATOM 2210 N N . GLY B 1 94 ? 12.852 9.062 -12.586 1 96 94 GLY B N 1
ATOM 2211 C CA . GLY B 1 94 ? 14.125 9.75 -12.469 1 96 94 GLY B CA 1
ATOM 2212 C C . GLY B 1 94 ? 15.062 9.102 -11.469 1 96 94 GLY B C 1
ATOM 2213 O O . GLY B 1 94 ? 16.141 9.633 -11.18 1 96 94 GLY B O 1
ATOM 2214 N N . ALA B 1 95 ? 14.664 8.031 -10.867 1 96.56 95 ALA B N 1
ATOM 2215 C CA . ALA B 1 95 ? 15.516 7.277 -9.953 1 96.56 95 ALA B CA 1
ATOM 2216 C C . ALA B 1 95 ? 16.125 6.062 -10.648 1 96.56 95 ALA B C 1
ATOM 2218 O O . ALA B 1 95 ? 15.633 4.941 -10.5 1 96.56 95 ALA B O 1
ATOM 2219 N N . ALA B 1 96 ? 17.234 6.184 -11.273 1 93.81 96 ALA B N 1
ATOM 2220 C CA . ALA B 1 96 ? 17.828 5.195 -12.164 1 93.81 96 ALA B CA 1
ATOM 2221 C C . ALA B 1 96 ? 18.078 3.879 -11.438 1 93.81 96 ALA B C 1
ATOM 2223 O O . ALA B 1 96 ? 17.734 2.807 -11.945 1 93.81 96 ALA B O 1
ATOM 2224 N N . PRO B 1 97 ? 18.625 3.934 -10.211 1 94.38 97 PRO B N 1
ATOM 2225 C CA . PRO B 1 97 ? 18.938 2.674 -9.531 1 94.38 97 PRO B CA 1
ATOM 2226 C C . PRO B 1 97 ? 17.688 1.846 -9.211 1 94.38 97 PRO B C 1
ATOM 2228 O O . PRO B 1 97 ? 17.797 0.656 -8.906 1 94.38 97 PRO B O 1
ATOM 2231 N N . LEU B 1 98 ? 16.469 2.463 -9.281 1 96.5 98 LEU B N 1
ATOM 2232 C CA . LEU B 1 98 ? 15.25 1.788 -8.859 1 96.5 98 LEU B CA 1
ATOM 2233 C C . LEU B 1 98 ? 14.43 1.343 -10.062 1 96.5 98 LEU B C 1
ATOM 2235 O O . LEU B 1 98 ? 13.484 0.562 -9.922 1 96.5 98 LEU B O 1
ATOM 2239 N N . GLY B 1 99 ? 14.805 1.801 -11.266 1 94.62 99 GLY B N 1
ATOM 2240 C CA . GLY B 1 99 ? 14.039 1.466 -12.453 1 94.62 99 GLY B CA 1
ATOM 2241 C C . GLY B 1 99 ? 12.68 2.139 -12.5 1 94.62 99 GLY B C 1
ATOM 2242 O O . GLY B 1 99 ? 12.406 3.053 -11.719 1 94.62 99 GLY B O 1
ATOM 2243 N N . PRO B 1 100 ? 11.828 1.734 -13.422 1 94.5 100 PRO B N 1
ATOM 2244 C CA . PRO B 1 100 ? 10.5 2.336 -13.562 1 94.5 100 PRO B CA 1
ATOM 2245 C C . PRO B 1 100 ? 9.617 2.098 -12.344 1 94.5 100 PRO B C 1
ATOM 2247 O O . PRO B 1 100 ? 9.68 1.03 -11.727 1 94.5 100 PRO B O 1
ATOM 2250 N N . PHE B 1 101 ? 8.812 3.057 -12.062 1 96.62 101 PHE B N 1
ATOM 2251 C CA . PHE B 1 101 ? 7.953 2.982 -10.891 1 96.62 101 PHE B CA 1
ATOM 2252 C C . PHE B 1 101 ? 6.738 2.102 -11.172 1 96.62 101 PHE B C 1
ATOM 2254 O O . PHE B 1 101 ? 5.98 2.359 -12.102 1 96.62 101 PHE B O 1
ATOM 2261 N N . ARG B 1 102 ? 6.547 1.104 -10.336 1 94.19 102 ARG B N 1
ATOM 2262 C CA . ARG B 1 102 ? 5.375 0.236 -10.406 1 94.19 102 ARG B CA 1
ATOM 2263 C C . ARG B 1 102 ? 4.781 0.002 -9.023 1 94.19 102 ARG B C 1
ATOM 2265 O O . ARG B 1 102 ? 4.273 -1.084 -8.734 1 94.19 102 ARG B O 1
ATOM 2272 N N . GLY B 1 103 ? 4.984 0.992 -8.125 1 95.81 103 GLY B N 1
ATOM 2273 C CA . GLY B 1 103 ? 4.578 0.804 -6.742 1 95.81 103 GLY B CA 1
ATOM 2274 C C . GLY B 1 103 ? 5.684 0.245 -5.867 1 95.81 103 GLY B C 1
ATOM 2275 O O . GLY B 1 103 ? 6.793 -0.004 -6.344 1 95.81 103 GLY B O 1
ATOM 2276 N N . CYS B 1 104 ? 5.441 0.128 -4.637 1 97.25 104 CYS B N 1
ATOM 2277 C CA . CYS B 1 104 ? 6.457 -0.346 -3.703 1 97.25 104 CYS B CA 1
ATOM 2278 C C . CYS B 1 104 ? 6.57 -1.865 -3.744 1 97.25 104 CYS B C 1
ATOM 2280 O O . CYS B 1 104 ? 5.613 -2.572 -3.42 1 97.25 104 CYS B O 1
ATOM 2282 N N . PHE B 1 105 ? 7.676 -2.373 -4.074 1 97.62 105 PHE B N 1
ATOM 2283 C CA . PHE B 1 105 ? 7.938 -3.803 -4.199 1 97.62 105 PHE B CA 1
ATOM 2284 C C . PHE B 1 105 ? 7.66 -4.52 -2.883 1 97.62 105 PHE B C 1
ATOM 2286 O O . PHE B 1 105 ? 7.164 -5.648 -2.879 1 97.62 105 PHE B O 1
ATOM 2293 N N . PHE B 1 106 ? 7.91 -3.922 -1.764 1 98 106 PHE B N 1
ATOM 2294 C CA . PHE B 1 106 ? 7.797 -4.527 -0.442 1 98 106 PHE B CA 1
ATOM 2295 C C . PHE B 1 106 ? 6.336 -4.613 -0.013 1 98 106 PHE B C 1
ATOM 2297 O O . PHE B 1 106 ? 5.918 -5.613 0.576 1 98 106 PHE B O 1
ATOM 2304 N N . ILE B 1 107 ? 5.535 -3.576 -0.316 1 96.56 107 ILE B N 1
ATOM 2305 C CA . ILE B 1 107 ? 4.105 -3.623 -0.032 1 96.56 107 ILE B CA 1
ATOM 2306 C C . ILE B 1 107 ? 3.453 -4.738 -0.844 1 96.56 107 ILE B C 1
ATOM 2308 O O . ILE B 1 107 ? 2.699 -5.551 -0.302 1 96.56 107 ILE B O 1
ATOM 2312 N N . HIS B 1 108 ? 3.797 -4.777 -2.129 1 94.75 108 HIS B N 1
ATOM 2313 C CA . HIS B 1 108 ? 3.229 -5.793 -3.01 1 94.75 108 HIS B CA 1
ATOM 2314 C C . HIS B 1 108 ? 3.605 -7.195 -2.551 1 94.75 108 HIS B C 1
ATOM 2316 O O . HIS B 1 108 ? 2.758 -8.094 -2.516 1 94.75 108 HIS B O 1
ATOM 2322 N N . THR B 1 109 ? 4.887 -7.387 -2.191 1 96.12 109 THR B N 1
ATOM 2323 C CA . THR B 1 109 ? 5.383 -8.688 -1.765 1 96.12 109 THR B CA 1
ATOM 2324 C C . THR B 1 109 ? 4.699 -9.133 -0.476 1 96.12 109 THR B C 1
ATOM 2326 O O . THR B 1 109 ? 4.23 -10.273 -0.376 1 96.12 109 THR B O 1
ATOM 2329 N N . ALA B 1 110 ? 4.602 -8.25 0.465 1 94.06 110 ALA B N 1
ATOM 2330 C CA . ALA B 1 110 ? 3.961 -8.578 1.736 1 94.06 110 ALA B CA 1
ATOM 2331 C C . ALA B 1 110 ? 2.51 -9 1.525 1 94.06 110 ALA B C 1
ATOM 2333 O O . ALA B 1 110 ? 2.016 -9.906 2.199 1 94.06 110 ALA B O 1
ATOM 2334 N N . GLY B 1 111 ? 1.867 -8.352 0.595 1 91.38 111 GLY B N 1
ATOM 2335 C CA . GLY B 1 111 ? 0.474 -8.648 0.306 1 91.38 111 GLY B CA 1
ATOM 2336 C C . GLY B 1 111 ? 0.271 -10.039 -0.277 1 91.38 111 GLY B C 1
ATOM 2337 O O . GLY B 1 111 ? -0.813 -10.609 -0.162 1 91.38 111 GLY B O 1
ATOM 2338 N N . GLU B 1 112 ? 1.281 -10.555 -0.818 1 92.81 112 GLU B N 1
ATOM 2339 C CA . GLU B 1 112 ? 1.185 -11.859 -1.463 1 92.81 112 GLU B CA 1
ATOM 2340 C C . GLU B 1 112 ? 1.467 -12.984 -0.474 1 92.81 112 GLU B C 1
ATOM 2342 O O . GLU B 1 112 ? 1.175 -14.148 -0.751 1 92.81 112 GLU B O 1
ATOM 2347 N N . PHE B 1 113 ? 2.07 -12.555 0.643 1 88.25 113 PHE B N 1
ATOM 2348 C CA . PHE B 1 113 ? 2.389 -13.562 1.642 1 88.25 113 PHE B CA 1
ATOM 2349 C C . PHE B 1 113 ? 1.567 -13.352 2.908 1 88.25 113 PHE B C 1
ATOM 2351 O O . PHE B 1 113 ? 1.668 -12.312 3.553 1 88.25 113 PHE B O 1
ATOM 2358 N N . GLY B 1 114 ? 0.652 -14.039 3.33 1 78.25 114 GLY B N 1
ATOM 2359 C CA . GLY B 1 114 ? -0.383 -13.898 4.34 1 78.25 114 GLY B CA 1
ATOM 2360 C C . GLY B 1 114 ? 0.134 -14.094 5.754 1 78.25 114 GLY B C 1
ATOM 2361 O O . GLY B 1 114 ? -0.546 -13.742 6.723 1 78.25 114 GLY B O 1
ATOM 2362 N N . ASP B 1 115 ? 1.311 -14.562 5.906 1 87.38 115 ASP B N 1
ATOM 2363 C CA . ASP B 1 115 ? 1.846 -14.836 7.234 1 87.38 115 ASP B CA 1
ATOM 2364 C C . ASP B 1 115 ? 2.803 -13.727 7.676 1 87.38 115 ASP B C 1
ATOM 2366 O O . ASP B 1 115 ? 3.92 -13.625 7.168 1 87.38 115 ASP B O 1
ATOM 2370 N N . PRO B 1 116 ? 2.369 -12.969 8.688 1 86.25 116 PRO B N 1
ATOM 2371 C CA . PRO B 1 116 ? 3.209 -11.852 9.125 1 86.25 116 PRO B CA 1
ATOM 2372 C C . PRO B 1 116 ? 4.504 -12.312 9.781 1 86.25 116 PRO B C 1
ATOM 2374 O O . PRO B 1 116 ? 5.434 -11.516 9.953 1 86.25 116 PRO B O 1
ATOM 2377 N N . ASN B 1 117 ? 4.555 -13.602 10.125 1 90.56 117 ASN B N 1
ATOM 2378 C CA . ASN B 1 117 ? 5.742 -14.117 10.805 1 90.56 117 ASN B CA 1
ATOM 2379 C C . ASN B 1 117 ? 6.715 -14.766 9.82 1 90.56 117 ASN B C 1
ATOM 2381 O O . ASN B 1 117 ? 7.797 -15.203 10.211 1 90.56 117 ASN B O 1
ATOM 2385 N N . SER B 1 118 ? 6.316 -14.789 8.594 1 94.38 118 SER B N 1
ATOM 2386 C CA . SER B 1 118 ? 7.219 -15.352 7.59 1 94.38 118 SER B CA 1
ATOM 2387 C C . SER B 1 118 ? 8.469 -14.492 7.434 1 94.38 118 SER B C 1
ATOM 2389 O O . SER B 1 118 ? 8.445 -13.289 7.723 1 94.38 118 SER B O 1
ATOM 2391 N N . ALA B 1 119 ? 9.531 -15.094 7.016 1 96.94 119 ALA B N 1
ATOM 2392 C CA . ALA B 1 119 ? 10.781 -14.367 6.773 1 96.94 119 ALA B CA 1
ATOM 2393 C C . ALA B 1 119 ? 10.586 -13.25 5.758 1 96.94 119 ALA B C 1
ATOM 2395 O O . ALA B 1 119 ? 11.172 -12.172 5.891 1 96.94 119 ALA B O 1
ATOM 2396 N N . ILE B 1 120 ? 9.773 -13.469 4.793 1 97.12 120 ILE B N 1
ATOM 2397 C CA . ILE B 1 120 ? 9.516 -12.492 3.736 1 97.12 120 ILE B CA 1
ATOM 2398 C C . ILE B 1 120 ? 8.773 -11.289 4.309 1 97.12 120 ILE B C 1
ATOM 2400 O O . ILE B 1 120 ? 9.188 -10.148 4.102 1 97.12 120 ILE B O 1
ATOM 2404 N N . ALA B 1 121 ? 7.742 -11.539 5.059 1 95.69 121 ALA B N 1
ATOM 2405 C CA . ALA B 1 121 ? 6.988 -10.453 5.676 1 95.69 121 ALA B CA 1
ATOM 2406 C C . ALA B 1 121 ? 7.867 -9.664 6.645 1 95.69 121 ALA B C 1
ATOM 2408 O O . ALA B 1 121 ? 7.809 -8.43 6.676 1 95.69 121 ALA B O 1
ATOM 2409 N N . GLN B 1 122 ? 8.672 -10.32 7.375 1 97.31 122 GLN B N 1
ATOM 2410 C CA . GLN B 1 122 ? 9.562 -9.664 8.336 1 97.31 122 GLN B CA 1
ATOM 2411 C C . GLN B 1 122 ? 10.586 -8.781 7.625 1 97.31 122 GLN B C 1
ATOM 2413 O O . GLN B 1 122 ? 10.93 -7.703 8.109 1 97.31 122 GLN B O 1
ATOM 2418 N N . TYR B 1 123 ? 11.039 -9.234 6.492 1 98.44 123 TYR B N 1
ATOM 2419 C CA . TYR B 1 123 ? 12 -8.43 5.746 1 98.44 123 TYR B CA 1
ATOM 2420 C C . TYR B 1 123 ? 11.344 -7.176 5.188 1 98.44 123 TYR B C 1
ATOM 2422 O O . TYR B 1 123 ? 11.961 -6.105 5.156 1 98.44 123 TYR B O 1
ATOM 2430 N N . CYS B 1 124 ? 10.141 -7.309 4.727 1 98.25 124 CYS B N 1
ATOM 2431 C CA . CYS B 1 124 ? 9.414 -6.148 4.234 1 98.25 124 CYS B CA 1
ATOM 2432 C C . CYS B 1 124 ? 9.219 -5.117 5.34 1 98.25 124 CYS B C 1
ATOM 2434 O O . CYS B 1 124 ? 9.391 -3.918 5.117 1 98.25 124 CYS B O 1
ATOM 2436 N N . GLN B 1 125 ? 8.867 -5.602 6.543 1 97.44 125 GLN B N 1
ATOM 2437 C CA . GLN B 1 125 ? 8.75 -4.719 7.695 1 97.44 125 GLN B CA 1
ATOM 2438 C C . GLN B 1 125 ? 10.086 -4.055 8.023 1 97.44 125 GLN B C 1
ATOM 2440 O O . GLN B 1 125 ? 10.133 -2.857 8.312 1 97.44 125 GLN B O 1
ATOM 2445 N N . TYR B 1 126 ? 11.078 -4.832 7.973 1 98.31 126 TYR B N 1
ATOM 2446 C CA . TYR B 1 126 ? 12.422 -4.316 8.219 1 98.31 126 TYR B CA 1
ATOM 2447 C C . TYR B 1 126 ? 12.758 -3.18 7.262 1 98.31 126 TYR B C 1
ATOM 2449 O O . TYR B 1 126 ? 13.297 -2.15 7.672 1 98.31 126 TYR B O 1
ATOM 2457 N N . HIS B 1 127 ? 12.469 -3.342 6.012 1 98.62 127 HIS B N 1
ATOM 2458 C CA . HIS B 1 127 ? 12.727 -2.307 5.02 1 98.62 127 HIS B CA 1
ATOM 2459 C C . HIS B 1 127 ? 12.047 -0.996 5.398 1 98.62 127 HIS B C 1
ATOM 2461 O O . HIS B 1 127 ? 12.664 0.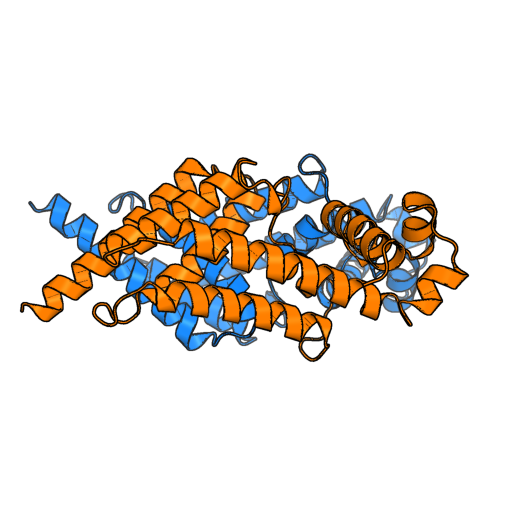069 5.34 1 98.62 127 HIS B O 1
ATOM 2467 N N . LYS B 1 128 ? 10.789 -1.058 5.805 1 98.44 128 LYS B N 1
ATOM 2468 C CA . LYS B 1 128 ? 10.055 0.151 6.164 1 98.44 128 LYS B CA 1
ATOM 2469 C C . LYS B 1 128 ? 10.672 0.831 7.379 1 98.44 128 LYS B C 1
ATOM 2471 O O . LYS B 1 128 ? 10.781 2.059 7.422 1 98.44 128 LYS B O 1
ATOM 2476 N N . GLN B 1 129 ? 11.086 0.018 8.312 1 98 129 GLN B N 1
ATOM 2477 C CA . GLN B 1 129 ? 11.734 0.552 9.508 1 98 129 GLN B CA 1
ATOM 2478 C C . GLN B 1 129 ? 13.07 1.203 9.164 1 98 129 GLN B C 1
ATOM 2480 O O . GLN B 1 129 ? 13.422 2.248 9.719 1 98 129 GLN B O 1
ATOM 2485 N N . ALA B 1 130 ? 13.773 0.593 8.266 1 98.69 130 ALA B N 1
ATOM 2486 C CA . ALA B 1 130 ? 15.07 1.121 7.859 1 98.69 130 ALA B CA 1
ATOM 2487 C C . ALA B 1 130 ? 14.922 2.461 7.145 1 98.69 130 ALA B C 1
ATOM 2489 O O . ALA B 1 130 ? 15.727 3.375 7.352 1 98.69 130 ALA B O 1
ATOM 2490 N N . VAL B 1 131 ? 13.922 2.598 6.297 1 98.69 131 VAL B N 1
ATOM 2491 C CA . VAL B 1 131 ? 13.656 3.848 5.598 1 98.69 131 VAL B CA 1
ATOM 2492 C C . VAL B 1 131 ? 13.32 4.945 6.605 1 98.69 131 VAL B C 1
ATOM 2494 O O . VAL B 1 131 ? 13.859 6.055 6.523 1 98.69 131 VAL B O 1
ATOM 2497 N N . ARG B 1 132 ? 12.492 4.641 7.547 1 97.94 132 ARG B N 1
ATOM 2498 C CA . ARG B 1 132 ? 12.125 5.594 8.586 1 97.94 132 ARG B CA 1
ATOM 2499 C C . ARG B 1 132 ? 13.344 6.023 9.398 1 97.94 132 ARG B C 1
ATOM 2501 O O . ARG B 1 132 ? 13.516 7.211 9.695 1 97.94 132 ARG B O 1
ATOM 2508 N N . ALA B 1 133 ? 14.148 5.039 9.727 1 97.88 133 ALA B N 1
ATOM 2509 C CA . ALA B 1 133 ? 15.352 5.324 10.5 1 97.88 133 ALA B CA 1
ATOM 2510 C C . ALA B 1 133 ? 16.297 6.254 9.742 1 97.88 133 ALA B C 1
ATOM 2512 O O . ALA B 1 133 ? 16.859 7.18 10.32 1 97.88 133 ALA B O 1
ATOM 2513 N N . LEU B 1 134 ? 16.453 5.984 8.492 1 98.25 134 LEU B N 1
ATOM 2514 C CA . LEU B 1 134 ? 17.312 6.812 7.652 1 98.25 134 LEU B CA 1
ATOM 2515 C C . LEU B 1 134 ? 16.812 8.258 7.625 1 98.25 134 LEU B C 1
ATOM 2517 O O . LEU B 1 134 ? 17.594 9.195 7.773 1 98.25 134 LEU B O 1
ATOM 2521 N N . ILE B 1 135 ? 15.508 8.477 7.434 1 98.19 135 ILE B N 1
ATOM 2522 C CA . ILE B 1 135 ? 14.922 9.805 7.422 1 98.19 135 ILE B CA 1
ATOM 2523 C C . ILE B 1 135 ? 15.117 10.469 8.781 1 98.19 135 ILE B C 1
ATOM 2525 O O . ILE B 1 135 ? 15.453 11.656 8.859 1 98.19 135 ILE B O 1
ATOM 2529 N N . GLY B 1 136 ? 14.891 9.68 9.852 1 97.12 136 GLY B N 1
ATOM 2530 C CA . GLY B 1 136 ? 15.062 10.18 11.203 1 97.12 136 GLY B CA 1
ATOM 2531 C C . GLY B 1 136 ? 16.453 10.734 11.461 1 97.12 136 GLY B C 1
ATOM 2532 O O . GLY B 1 136 ? 16.609 11.672 12.242 1 97.12 136 GLY B O 1
ATOM 2533 N N . GLU B 1 137 ? 17.422 10.148 10.805 1 96.25 137 GLU B N 1
ATOM 2534 C CA . GLU B 1 137 ? 18.797 10.602 10.953 1 96.25 137 GLU B CA 1
ATOM 2535 C C . GLU B 1 137 ? 18.984 12.008 10.391 1 96.25 137 GLU B C 1
ATOM 2537 O O . GLU B 1 137 ? 19.906 12.727 10.781 1 96.25 137 GLU B O 1
ATOM 2542 N N . SER B 1 138 ? 18.094 12.398 9.516 1 95.62 138 SER B N 1
ATOM 2543 C CA . SER B 1 138 ? 18.234 13.688 8.844 1 95.62 138 SER B CA 1
ATOM 2544 C C . SER B 1 138 ? 17.312 14.734 9.477 1 95.62 138 SER B C 1
ATOM 2546 O O . SER B 1 138 ? 17.234 15.867 8.992 1 95.62 138 SER B O 1
ATOM 2548 N N . LEU B 1 139 ? 16.578 14.336 10.453 1 96.19 139 LEU B N 1
ATOM 2549 C CA . LEU B 1 139 ? 15.664 15.25 11.117 1 96.19 139 LEU B CA 1
ATOM 2550 C C . LEU B 1 139 ? 16.188 15.641 12.492 1 96.19 139 LEU B C 1
ATOM 2552 O O . LEU B 1 139 ? 16.906 14.867 13.133 1 96.19 139 LEU B O 1
ATOM 2556 N N . SER B 1 140 ? 15.852 16.859 12.891 1 90.12 140 SER B N 1
ATOM 2557 C CA . SER B 1 140 ? 16.203 17.297 14.234 1 90.12 140 SER B CA 1
ATOM 2558 C C . SER B 1 140 ? 15.195 16.797 15.266 1 90.12 140 SER B C 1
ATOM 2560 O O . SER B 1 140 ? 14.18 16.188 14.906 1 90.12 140 SER B O 1
ATOM 2562 N N . GLU B 1 141 ? 15.469 16.828 16.516 1 85.06 141 GLU B N 1
ATOM 2563 C CA . GLU B 1 141 ? 14.555 16.438 17.594 1 85.06 141 GLU B CA 1
ATOM 2564 C C . GLU B 1 141 ? 13.68 17.609 18.016 1 85.06 141 GLU B C 1
ATOM 2566 O O . GLU B 1 141 ? 12.961 17.531 19.016 1 85.06 141 GLU B O 1
ATOM 2571 N N . THR B 1 142 ? 13.617 18.594 17.234 1 86.06 142 THR B N 1
ATOM 2572 C CA . THR B 1 142 ? 12.953 19.859 17.594 1 86.06 142 THR B CA 1
ATOM 2573 C C . THR B 1 142 ? 11.453 19.75 17.359 1 86.06 142 THR B C 1
ATOM 2575 O O . THR B 1 142 ? 10.672 20.453 18.016 1 86.06 142 THR B O 1
ATOM 2578 N N . HIS B 1 143 ? 11.039 18.906 16.484 1 90.25 143 HIS B N 1
ATOM 2579 C CA . HIS B 1 143 ? 9.625 18.812 16.141 1 90.25 143 HIS B CA 1
ATOM 2580 C C . HIS B 1 143 ? 9.062 17.438 16.469 1 90.25 143 HIS B C 1
ATOM 2582 O O . HIS B 1 143 ? 9.047 16.547 15.602 1 90.25 143 HIS B O 1
ATOM 2588 N N . PRO B 1 144 ? 8.57 17.312 17.672 1 88.31 144 PRO B N 1
ATOM 2589 C CA . PRO B 1 144 ? 8.023 16.016 18.062 1 88.31 144 PRO B CA 1
ATOM 2590 C C . PRO B 1 144 ? 6.93 15.531 17.109 1 88.31 144 PRO B C 1
ATOM 2592 O O . PRO B 1 144 ? 6.051 16.312 16.719 1 88.31 144 PRO B O 1
ATOM 2595 N N . GLY B 1 145 ? 7.055 14.305 16.656 1 93.25 145 GLY B N 1
ATOM 2596 C CA . GLY B 1 145 ? 6.016 13.719 15.828 1 93.25 145 GLY B CA 1
ATOM 2597 C C . GLY B 1 145 ? 6.258 13.906 14.336 1 93.25 145 GLY B C 1
ATOM 2598 O O . GLY B 1 145 ? 5.547 13.336 13.508 1 93.25 145 GLY B O 1
ATOM 2599 N N . LEU B 1 146 ? 7.254 14.781 14.016 1 96.56 146 LEU B N 1
ATOM 2600 C CA . LEU B 1 146 ? 7.496 15.086 12.609 1 96.56 146 LEU B CA 1
ATOM 2601 C C . LEU B 1 146 ? 7.887 13.828 11.844 1 96.56 146 LEU B C 1
ATOM 2603 O O . LEU B 1 146 ? 7.371 13.578 10.75 1 96.56 146 LEU B O 1
ATOM 2607 N N . LEU B 1 147 ? 8.766 13.016 12.406 1 97.75 147 LEU B N 1
ATOM 2608 C CA . LEU B 1 147 ? 9.195 11.797 11.734 1 97.75 147 LEU B CA 1
ATOM 2609 C C . LEU B 1 147 ? 8.023 10.859 11.492 1 97.75 147 LEU B C 1
ATOM 2611 O O . LEU B 1 147 ? 7.887 10.297 10.406 1 97.75 147 LEU B O 1
ATOM 2615 N N . GLU B 1 148 ? 7.148 10.719 12.477 1 97.12 148 GLU B N 1
ATOM 2616 C CA . GLU B 1 148 ? 5.988 9.836 12.375 1 97.12 148 GLU B CA 1
ATOM 2617 C C . GLU B 1 148 ? 5.02 10.32 11.305 1 97.12 148 GLU B C 1
ATOM 2619 O O . GLU B 1 148 ? 4.543 9.523 10.492 1 97.12 148 GLU B O 1
ATOM 2624 N N . ALA B 1 149 ? 4.781 11.625 11.32 1 97.94 149 ALA B N 1
ATOM 2625 C CA . ALA B 1 149 ? 3.887 12.195 10.312 1 97.94 149 ALA B CA 1
ATOM 2626 C C . ALA B 1 149 ? 4.469 12.039 8.906 1 97.94 149 ALA B C 1
ATOM 2628 O O . ALA B 1 149 ? 3.76 11.648 7.977 1 97.94 149 ALA B O 1
ATOM 2629 N N . LEU B 1 150 ? 5.758 12.328 8.805 1 98.62 150 LEU B N 1
ATOM 2630 C CA . LEU B 1 150 ? 6.449 12.242 7.523 1 98.62 150 LEU B CA 1
ATOM 2631 C C . LEU B 1 150 ? 6.426 10.812 6.988 1 98.62 150 LEU B C 1
ATOM 2633 O O . LEU B 1 150 ? 6.148 10.594 5.809 1 98.62 150 LEU B O 1
ATOM 2637 N N . SER B 1 151 ? 6.688 9.812 7.832 1 98.44 151 SER B N 1
ATOM 2638 C CA . SER B 1 151 ? 6.742 8.414 7.422 1 98.44 151 SER B CA 1
ATOM 2639 C C . SER B 1 151 ? 5.383 7.934 6.922 1 98.44 151 SER B C 1
ATOM 2641 O O . SER B 1 151 ? 5.301 7.227 5.91 1 98.44 151 SER B O 1
ATOM 2643 N N . VAL B 1 152 ? 4.305 8.328 7.594 1 98.69 152 VAL B N 1
ATOM 2644 C CA . VAL B 1 152 ? 2.967 7.918 7.184 1 98.69 152 VAL B CA 1
ATOM 2645 C C . VAL B 1 152 ? 2.604 8.578 5.855 1 98.69 152 VAL B C 1
ATOM 2647 O O . VAL B 1 152 ? 2.076 7.926 4.953 1 98.69 152 VAL B O 1
ATOM 2650 N N . LEU B 1 153 ? 2.9 9.844 5.719 1 98.81 153 LEU B N 1
ATOM 2651 C CA . LEU B 1 153 ? 2.607 10.562 4.484 1 98.81 153 LEU B CA 1
ATOM 2652 C C . LEU B 1 153 ? 3.389 9.969 3.312 1 98.81 153 LEU B C 1
ATOM 2654 O O . LEU B 1 153 ? 2.867 9.875 2.199 1 98.81 153 LEU B O 1
ATOM 2658 N N . MET B 1 154 ? 4.621 9.625 3.586 1 98.81 154 MET B N 1
ATOM 2659 C CA . MET B 1 154 ? 5.445 9.016 2.549 1 98.81 154 MET B CA 1
ATOM 2660 C C . MET B 1 154 ? 4.805 7.734 2.023 1 98.81 154 MET B C 1
ATOM 2662 O O . MET B 1 154 ? 4.723 7.527 0.812 1 98.81 154 MET B O 1
ATOM 2666 N N . GLU B 1 155 ? 4.34 6.855 2.914 1 98.62 155 GLU B N 1
ATOM 2667 C CA . GLU B 1 155 ? 3.652 5.637 2.504 1 98.62 155 GLU B CA 1
ATOM 2668 C C . GLU B 1 155 ? 2.387 5.953 1.714 1 98.62 155 GLU B C 1
ATOM 2670 O O . GLU B 1 155 ? 2.098 5.305 0.706 1 98.62 155 GLU B O 1
ATOM 2675 N N . GLY B 1 156 ? 1.657 6.941 2.213 1 98.81 156 GLY B N 1
ATOM 2676 C CA . GLY B 1 156 ? 0.452 7.352 1.511 1 98.81 156 GLY B CA 1
ATOM 2677 C C . GLY B 1 156 ? 0.724 7.867 0.11 1 98.81 156 GLY B C 1
ATOM 2678 O O . GLY B 1 156 ? -0.057 7.617 -0.811 1 98.81 156 GLY B O 1
ATOM 2679 N N . ALA B 1 157 ? 1.793 8.633 -0.023 1 98.88 157 ALA B N 1
ATOM 2680 C CA . ALA B 1 157 ? 2.17 9.164 -1.331 1 98.88 157 ALA B CA 1
ATOM 2681 C C . ALA B 1 157 ? 2.492 8.039 -2.307 1 98.88 157 ALA B C 1
ATOM 2683 O O . ALA B 1 157 ? 2.047 8.055 -3.457 1 98.88 157 ALA B O 1
ATOM 2684 N N . VAL B 1 158 ? 3.217 7.055 -1.835 1 98.69 158 VAL B N 1
ATOM 2685 C CA . VAL B 1 158 ? 3.594 5.922 -2.67 1 98.69 158 VAL B CA 1
ATOM 2686 C C . VAL B 1 158 ? 2.342 5.203 -3.162 1 98.69 158 VAL B C 1
ATOM 2688 O O . VAL B 1 158 ? 2.201 4.93 -4.359 1 98.69 158 VAL B O 1
ATOM 2691 N N . VAL B 1 159 ? 1.423 4.957 -2.305 1 98.25 159 VAL B N 1
ATOM 2692 C CA . VAL B 1 159 ? 0.204 4.23 -2.645 1 98.25 159 VAL B CA 1
ATOM 2693 C C . VAL B 1 159 ? -0.666 5.082 -3.568 1 98.25 159 VAL B C 1
ATOM 2695 O O . VAL B 1 159 ? -1.154 4.598 -4.59 1 98.25 159 VAL B O 1
ATOM 2698 N N . SER B 1 160 ? -0.837 6.348 -3.232 1 98.38 160 SER B N 1
ATOM 2699 C CA . SER B 1 160 ? -1.706 7.227 -4.008 1 98.38 160 SER B CA 1
ATOM 2700 C C . SER B 1 160 ? -1.22 7.355 -5.449 1 98.38 160 SER B C 1
ATOM 2702 O O . SER B 1 160 ? -2.01 7.238 -6.391 1 98.38 160 SER B O 1
ATOM 2704 N N . VAL B 1 161 ? 0.034 7.547 -5.613 1 97.94 161 VAL B N 1
ATOM 2705 C CA . VAL B 1 161 ? 0.577 7.707 -6.957 1 97.94 161 VAL B CA 1
ATOM 2706 C C . VAL B 1 161 ? 0.52 6.379 -7.703 1 97.94 161 VAL B C 1
ATOM 2708 O O . VAL B 1 161 ? 0.227 6.344 -8.898 1 97.94 161 VAL B O 1
ATOM 2711 N N . SER B 1 162 ? 0.764 5.238 -7.008 1 96.62 162 SER B N 1
ATOM 2712 C CA . SER B 1 162 ? 0.68 3.926 -7.641 1 96.62 162 SER B CA 1
ATOM 2713 C C . SER B 1 162 ? -0.738 3.635 -8.125 1 96.62 162 SER B C 1
ATOM 2715 O O . SER B 1 162 ? -0.939 2.803 -9.008 1 96.62 162 SER B O 1
ATOM 2717 N N . MET B 1 163 ? -1.679 4.348 -7.555 1 95.5 163 MET B N 1
ATOM 2718 C CA . MET B 1 163 ? -3.082 4.145 -7.902 1 95.5 163 MET B CA 1
ATOM 2719 C C . MET B 1 163 ? -3.557 5.203 -8.891 1 95.5 163 MET B C 1
ATOM 2721 O O . MET B 1 163 ? -4.762 5.391 -9.078 1 95.5 163 MET B O 1
ATOM 2725 N N . GLY B 1 164 ? -2.641 6.02 -9.383 1 94.12 164 GLY B N 1
ATOM 2726 C CA . GLY B 1 164 ? -2.965 6.855 -10.531 1 94.12 164 GLY B CA 1
ATOM 2727 C C . GLY B 1 164 ? -3.045 8.328 -10.188 1 94.12 164 GLY B C 1
ATOM 2728 O O . GLY B 1 164 ? -3.369 9.156 -11.047 1 94.12 164 GLY B O 1
ATOM 2729 N N . GLU B 1 165 ? -2.799 8.703 -8.969 1 96.81 165 GLU B N 1
ATOM 2730 C CA . GLU B 1 165 ? -2.824 10.117 -8.617 1 96.81 165 GLU B CA 1
ATOM 2731 C C . GLU B 1 165 ? -1.594 10.844 -9.156 1 96.81 165 GLU B C 1
ATOM 2733 O O . GLU B 1 165 ? -0.562 10.219 -9.414 1 96.81 165 GLU B O 1
ATOM 2738 N N . SER B 1 166 ? -1.779 12.102 -9.297 1 97.75 166 SER B N 1
ATOM 2739 C CA . SER B 1 166 ? -0.687 12.93 -9.797 1 97.75 166 SER B CA 1
ATOM 2740 C C . SER B 1 166 ? 0.462 12.992 -8.797 1 97.75 166 SER B C 1
ATOM 2742 O O . SER B 1 166 ? 0.281 13.438 -7.664 1 97.75 166 SER B O 1
ATOM 2744 N N . SER B 1 167 ? 1.633 12.578 -9.281 1 98.38 167 SER B N 1
ATOM 2745 C CA . SER B 1 167 ? 2.828 12.633 -8.445 1 98.38 167 SER B CA 1
ATOM 2746 C C . SER B 1 167 ? 3.07 14.039 -7.922 1 98.38 167 SER B C 1
ATOM 2748 O O . SER B 1 167 ? 3.318 14.234 -6.73 1 98.38 167 SER B O 1
ATOM 2750 N N . GLU B 1 168 ? 2.975 14.992 -8.781 1 98.38 168 GLU B N 1
ATOM 2751 C CA . GLU B 1 168 ? 3.238 16.391 -8.422 1 98.38 168 GLU B CA 1
ATOM 2752 C C . GLU B 1 168 ? 2.271 16.875 -7.348 1 98.38 168 GLU B C 1
ATOM 2754 O O . GLU B 1 168 ? 2.691 17.438 -6.34 1 98.38 168 GLU B O 1
ATOM 2759 N N . GLN B 1 169 ? 1.008 16.641 -7.535 1 98 169 GLN B N 1
ATOM 2760 C CA . GLN B 1 169 ? -0.007 17.109 -6.598 1 98 169 GLN B CA 1
ATOM 2761 C C . GLN B 1 169 ? 0.143 16.438 -5.238 1 98 169 GLN B C 1
ATOM 2763 O O . GLN B 1 169 ? 0.06 17.094 -4.199 1 98 169 GLN B O 1
ATOM 2768 N N . VAL B 1 170 ? 0.437 15.164 -5.258 1 98.56 170 VAL B N 1
ATOM 2769 C CA . VAL B 1 170 ? 0.522 14.391 -4.02 1 98.56 170 VAL B CA 1
ATOM 2770 C C . VAL B 1 170 ? 1.744 14.836 -3.219 1 98.56 170 VAL B C 1
ATOM 2772 O O . VAL B 1 170 ? 1.645 15.109 -2.02 1 98.56 170 VAL B O 1
ATOM 2775 N N . THR B 1 171 ? 2.902 14.961 -3.887 1 98.75 171 THR B N 1
ATOM 2776 C CA . THR B 1 171 ? 4.117 15.305 -3.162 1 98.75 171 THR B CA 1
ATOM 2777 C C . THR B 1 171 ? 4.047 16.734 -2.643 1 98.75 171 THR B C 1
ATOM 2779 O O . THR B 1 171 ? 4.484 17.031 -1.526 1 98.75 171 THR B O 1
ATOM 2782 N N . GLN B 1 172 ? 3.453 17.609 -3.424 1 98.06 172 GLN B N 1
ATOM 2783 C CA . GLN B 1 172 ? 3.291 19 -2.977 1 98.06 172 GLN B CA 1
ATOM 2784 C C . GLN B 1 172 ? 2.387 19.078 -1.75 1 98.06 172 GLN B C 1
ATOM 2786 O O . GLN B 1 172 ? 2.672 19.812 -0.808 1 98.06 172 GLN B O 1
ATOM 2791 N N . ARG B 1 173 ? 1.368 18.344 -1.797 1 97.38 173 ARG B N 1
ATOM 2792 C CA . ARG B 1 173 ? 0.45 18.328 -0.662 1 97.38 173 ARG B CA 1
ATOM 2793 C C . ARG B 1 173 ? 1.135 17.797 0.589 1 97.38 173 ARG B C 1
ATOM 2795 O O . ARG B 1 173 ? 0.93 18.312 1.688 1 97.38 173 ARG B O 1
ATOM 2802 N N . CYS B 1 174 ? 1.909 16.75 0.465 1 98.75 174 CYS B N 1
ATOM 2803 C CA . CYS B 1 174 ? 2.621 16.188 1.6 1 98.75 174 CYS B CA 1
ATOM 2804 C C . CYS B 1 174 ? 3.568 17.203 2.223 1 98.75 174 CYS B C 1
ATOM 2806 O O . CYS B 1 174 ? 3.605 17.359 3.445 1 98.75 174 CYS B O 1
ATOM 2808 N N . VAL B 1 175 ? 4.262 17.922 1.364 1 98.5 175 VAL B N 1
ATOM 2809 C CA . VAL B 1 175 ? 5.195 18.922 1.853 1 98.5 175 VAL B CA 1
ATOM 2810 C C . VAL B 1 175 ? 4.434 20.016 2.6 1 98.5 175 VAL B C 1
ATOM 2812 O O . VAL B 1 175 ? 4.801 20.391 3.717 1 98.5 175 VAL B O 1
ATOM 2815 N N . THR B 1 176 ? 3.361 20.5 2.035 1 97 176 THR B N 1
ATOM 2816 C CA . THR B 1 176 ? 2.559 21.547 2.645 1 97 176 THR B CA 1
ATOM 2817 C C . THR B 1 176 ? 2.016 21.109 3.998 1 97 176 THR B C 1
ATOM 2819 O O . THR B 1 176 ? 2.039 21.875 4.965 1 97 176 THR B O 1
ATOM 2822 N N . THR B 1 177 ? 1.576 19.906 4.074 1 97.38 177 THR B N 1
ATOM 2823 C CA . THR B 1 177 ? 1.037 19.344 5.305 1 97.38 177 THR B CA 1
ATOM 2824 C C . THR B 1 177 ? 2.105 19.312 6.395 1 97.38 177 THR B C 1
ATOM 2826 O O . THR B 1 177 ? 1.856 19.734 7.531 1 97.38 177 THR B O 1
ATOM 2829 N N . LEU B 1 178 ? 3.287 18.859 6.023 1 97.81 178 LEU B N 1
ATOM 2830 C CA . LEU B 1 178 ? 4.348 18.719 7.016 1 97.81 178 LEU B CA 1
ATOM 2831 C C . LEU B 1 178 ? 4.887 20.078 7.434 1 97.81 178 LEU B C 1
ATOM 2833 O O . LEU B 1 178 ? 5.332 20.266 8.57 1 97.81 178 LEU B O 1
ATOM 2837 N N . GLN B 1 179 ? 4.828 21.016 6.52 1 95.19 179 GLN B N 1
ATOM 2838 C CA . GLN B 1 179 ? 5.199 22.375 6.887 1 95.19 179 GLN B CA 1
ATOM 2839 C C . GLN B 1 179 ? 4.25 22.953 7.941 1 95.19 179 GLN B C 1
ATOM 2841 O O . GLN B 1 179 ? 4.676 23.672 8.836 1 95.19 179 GLN B O 1
ATOM 2846 N N . ALA B 1 180 ? 2.99 22.609 7.828 1 92.94 180 ALA B N 1
ATOM 2847 C CA . ALA B 1 180 ? 2.02 23.016 8.836 1 92.94 180 ALA B CA 1
ATOM 2848 C C . ALA B 1 180 ? 2.336 22.375 10.188 1 92.94 180 ALA B C 1
ATOM 2850 O O . ALA B 1 180 ? 2.178 23.016 11.234 1 92.94 180 ALA B O 1
ATOM 2851 N N . VAL B 1 181 ? 2.785 21.172 10.18 1 93.38 181 VAL B N 1
ATOM 2852 C CA . VAL B 1 181 ? 3.16 20.469 11.398 1 93.38 181 VAL B CA 1
ATOM 2853 C C . VAL B 1 181 ? 4.363 21.141 12.039 1 93.38 181 VAL B C 1
ATOM 2855 O O . VAL B 1 181 ? 4.383 21.375 13.258 1 93.38 181 VAL B O 1
ATOM 2858 N N . ILE B 1 182 ? 5.34 21.484 11.195 1 94.06 182 ILE B N 1
ATOM 2859 C CA . ILE B 1 182 ? 6.547 22.156 11.68 1 94.06 182 ILE B CA 1
ATOM 2860 C C . ILE B 1 182 ? 6.188 23.516 12.281 1 94.06 182 ILE B C 1
ATOM 2862 O O . ILE B 1 182 ? 6.66 23.859 13.359 1 94.06 182 ILE B O 1
ATOM 2866 N N . ALA B 1 183 ? 5.301 24.219 11.609 1 91.25 183 ALA B N 1
ATOM 2867 C CA . ALA B 1 183 ? 4.895 25.562 12.062 1 91.25 183 ALA B CA 1
ATOM 2868 C C . ALA B 1 183 ? 4.133 25.484 13.383 1 91.25 183 ALA B C 1
ATOM 2870 O O . ALA B 1 183 ? 4.297 26.328 14.25 1 91.25 183 ALA B O 1
ATOM 2871 N N . ALA B 1 184 ? 3.326 24.5 13.531 1 87.56 184 ALA B N 1
ATOM 2872 C CA . ALA B 1 184 ? 2.5 24.344 14.727 1 87.56 184 ALA B CA 1
ATOM 2873 C C . ALA B 1 184 ? 3.352 24 15.945 1 87.56 184 ALA B C 1
ATOM 2875 O O . ALA B 1 184 ? 2.992 24.328 17.078 1 87.56 184 ALA B O 1
ATOM 2876 N N . THR B 1 185 ? 4.422 23.328 15.758 1 83.44 185 THR B N 1
ATOM 2877 C CA . THR B 1 185 ? 5.262 22.891 16.875 1 83.44 185 THR B CA 1
ATOM 2878 C C . THR B 1 185 ? 6.258 23.984 17.25 1 83.44 185 THR B C 1
ATOM 2880 O O . THR B 1 185 ? 6.758 24 18.375 1 83.44 185 THR B O 1
ATOM 2883 N N . THR B 1 186 ? 6.59 24.812 16.328 1 79 186 THR B N 1
ATOM 2884 C CA . THR B 1 186 ? 7.465 25.938 16.625 1 79 186 THR B CA 1
ATOM 2885 C C . THR B 1 186 ? 6.723 27 17.422 1 79 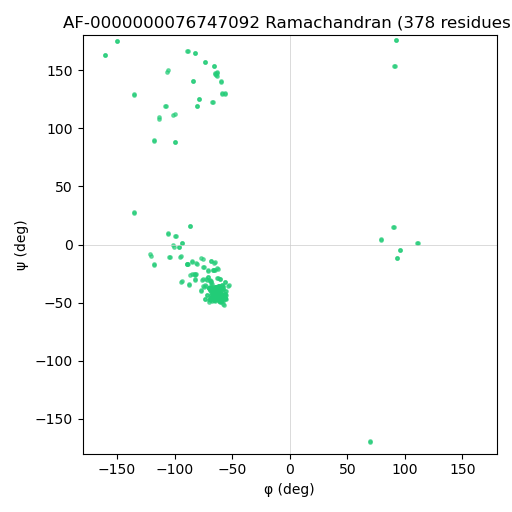186 THR B C 1
ATOM 2887 O O . THR B 1 186 ? 7.301 27.609 18.328 1 79 186 THR B O 1
ATOM 2890 N N . ASP B 1 187 ? 5.453 27.203 17.172 1 70.25 187 ASP B N 1
ATOM 2891 C CA . ASP B 1 187 ? 4.629 28.172 17.875 1 70.25 187 ASP B CA 1
ATOM 2892 C C . ASP B 1 187 ? 4.383 27.719 19.312 1 70.25 187 ASP B C 1
ATOM 2894 O O . ASP B 1 187 ? 4.336 28.547 20.234 1 70.25 187 ASP B O 1
ATOM 2898 N N . GLN B 1 188 ? 4.219 26.531 19.516 1 63.09 188 GLN B N 1
ATOM 2899 C CA . GLN B 1 188 ? 3.996 26.031 20.859 1 63.09 188 GLN B CA 1
ATOM 2900 C C . GLN B 1 188 ? 5.27 26.109 21.703 1 63.09 188 GLN B C 1
ATOM 2902 O O . GLN B 1 188 ? 5.207 26.281 22.922 1 63.09 188 GLN B O 1
ATOM 2907 N N . ALA B 1 189 ? 6.457 26.047 21.062 1 58.22 189 ALA B N 1
ATOM 2908 C CA . ALA B 1 189 ? 7.723 26.141 21.797 1 58.22 189 ALA B CA 1
ATOM 2909 C C . ALA B 1 189 ? 8 27.594 22.203 1 58.22 189 ALA B C 1
ATOM 2911 O O . ALA B 1 189 ? 8.648 27.828 23.219 1 58.22 189 ALA B O 1
ATOM 2912 N N . THR B 1 190 ? 7.547 28.562 21.438 1 53.12 190 THR B N 1
ATOM 2913 C CA . THR B 1 190 ? 7.801 29.969 21.75 1 53.12 190 THR B CA 1
ATOM 2914 C C . THR B 1 190 ? 6.719 30.531 22.656 1 53.12 190 THR B C 1
ATOM 2916 O O . THR B 1 190 ? 6.883 31.609 23.234 1 53.12 190 THR B O 1
ATOM 2919 N N . SER B 1 191 ? 5.574 29.859 22.75 1 47.97 191 SER B N 1
ATOM 2920 C CA . SER B 1 191 ? 4.602 30.406 23.703 1 47.97 191 SER B CA 1
ATOM 2921 C C . SER B 1 191 ? 4.82 29.844 25.094 1 47.97 191 SER B C 1
ATOM 2923 O O . SER B 1 191 ? 5.172 28.672 25.266 1 47.97 191 SER B O 1
#